Protein AF-0000000076089117 (afdb_homodimer)

Organism: Mytilus edulis (NCBI:txid6550)

Solvent-accessible surface area (backbone atoms only — not comparable to full-atom values): 15941 Å² total; per-residue (Å²): 127,84,55,46,30,36,35,32,33,40,38,79,42,44,76,47,63,70,52,42,52,36,44,55,64,55,51,74,74,37,45,30,37,37,32,26,31,33,14,35,32,74,86,46,47,64,60,51,33,63,72,62,63,30,51,62,46,75,9,29,27,37,75,84,39,39,4,20,32,42,34,34,39,62,88,57,67,67,46,77,77,44,78,47,65,49,79,61,2,34,26,39,36,36,34,29,34,45,87,88,38,66,37,31,44,34,25,36,30,38,50,64,50,79,36,75,65,49,64,51,45,53,54,50,58,68,64,51,81,61,44,26,35,44,35,39,39,40,39,58,29,45,61,21,58,62,65,53,62,73,69,63,68,77,77,77,126,127,84,56,45,30,36,36,32,34,40,39,78,42,44,74,48,64,68,53,42,52,36,45,54,62,56,51,72,74,35,45,29,37,38,32,25,32,32,13,35,33,75,86,45,48,64,58,53,32,64,74,62,63,31,49,64,44,75,9,29,27,37,76,83,40,38,4,19,33,42,35,35,39,64,90,57,65,67,45,79,76,43,79,48,64,51,78,60,2,33,27,38,37,37,34,29,34,45,87,88,38,66,38,30,43,34,25,35,30,36,48,65,49,80,35,74,63,48,64,49,46,52,54,50,57,69,63,50,81,62,43,28,35,43,34,40,38,38,38,59,29,45,62,20,58,61,66,51,63,72,70,60,66,77,76,78,124

Sequence (314 aa):
MTSLKIGSLNCRGLSEEVKRRDFSRYRKRYDIIILTDTHCTKEKEKQWAHEWGYKAFFSSGSSRSRGVAILIKNSFTFTIHQEKKDQEGNFIILDMTIQDYRLSLVAIYGPNGDSPAFENIKGLVSGIKNSSIIMAGDWNVVQDFDKDTSHYSAKTIMTSLKIGSLNCRGLSEEVKRRDFSRYRKRYDIIILTDTHCTKEKEKQWAHEWGYKAFFSSGSSRSRGVAILIKNSFTFTIHQEKKDQEGNFIILDMTIQDYRLSLVAIYGPNGDSPAFENIKGLVSGIKNSSIIMAGDWNVVQDFDKDTSHYSAKTI

Nearest PDB structures (foldseek):
  2v0r-assembly2_B  TM=8.260E-01  e=4.957E-12  Homo sapiens
  7n8k-assembly2_B  TM=7.986E-01  e=2.493E-12  Homo sapiens
  7n94-assembly2_B  TM=8.239E-01  e=8.699E-12  Homo sapiens
  2v0s-assembly1_A  TM=8.233E-01  e=1.347E-11  Homo sapiens
  8uw3-assembly1_A  TM=8.212E-01  e=9.953E-11  Homo sapiens

Secondary structure (DSSP, 8-state):
---EEEEEEE-S---SHHHHHHHHHHHTT-SEEEEE-----GGGHHHHHHHHTEEEEEE--BTTB--EEEEEETTS-EEEEEEEE-SSSSEEEEEEEETTEEEEEEEE----TT-HHHHHHHHHHHT---SEEEEEEEHHHHHHHHHTTTT------/---EEEEEEE-S---SHHHHHHHHHHHTT-SEEEEE-----GGGHHHHHHHHTEEEEEE--BTTB--EEEEEETTS-EEEEEEEE-SSSSEEEEEEEETTEEEEEEEE----TT-HHHHHHHHHHHT---SEEEEEEEHHHHHHHHHHHHH------

Structure (mmCIF, N/CA/C/O backbone):
data_AF-0000000076089117-model_v1
#
loop_
_entity.id
_entity.type
_entity.pdbx_description
1 polymer 'exodeoxyribonuclease III'
#
loop_
_atom_site.group_PDB
_atom_site.id
_atom_site.type_symbol
_atom_site.label_atom_id
_atom_site.label_alt_id
_atom_site.label_comp_id
_atom_site.label_asym_id
_atom_site.label_entity_id
_atom_site.label_seq_id
_atom_site.pdbx_PDB_ins_code
_atom_site.Cartn_x
_atom_site.Cartn_y
_atom_site.Cartn_z
_atom_site.occupancy
_atom_site.B_iso_or_equiv
_atom_site.auth_seq_id
_atom_site.auth_comp_id
_atom_site.auth_asym_id
_atom_site.auth_atom_id
_atom_site.pdbx_PDB_model_num
ATOM 1 N N . MET A 1 1 ? -23.906 0.475 -3.746 1 42.06 1 MET A N 1
ATOM 2 C CA . MET A 1 1 ? -22.766 0.719 -2.879 1 42.06 1 MET A CA 1
ATOM 3 C C . MET A 1 1 ? -21.656 1.461 -3.629 1 42.06 1 MET A C 1
ATOM 5 O O . MET A 1 1 ? -21.375 1.146 -4.785 1 42.06 1 MET A O 1
ATOM 9 N N . THR A 1 2 ? -21.484 2.654 -3.373 1 53.06 2 THR A N 1
ATOM 10 C CA . THR A 1 2 ? -20.609 3.533 -4.141 1 53.06 2 THR A CA 1
ATOM 11 C C . THR A 1 2 ? -19.203 2.949 -4.238 1 53.06 2 THR A C 1
ATOM 13 O O . THR A 1 2 ? -18.781 2.197 -3.359 1 53.06 2 THR A O 1
ATOM 16 N N . SER A 1 3 ? -18.703 2.756 -5.383 1 67.75 3 SER A N 1
ATOM 17 C CA . SER A 1 3 ? -17.406 2.227 -5.789 1 67.75 3 SER A CA 1
ATOM 18 C C . SER A 1 3 ? -16.25 2.982 -5.117 1 67.75 3 SER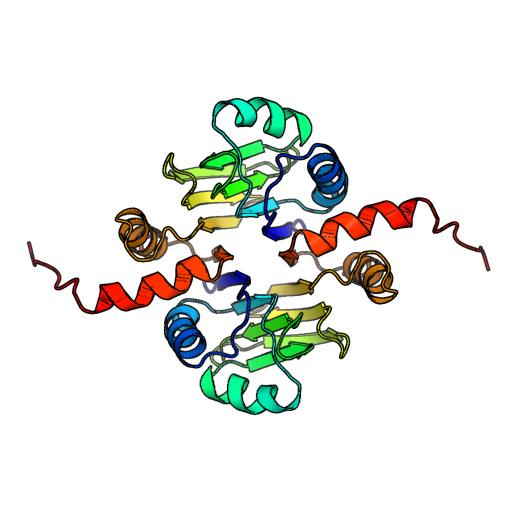 A C 1
ATOM 20 O O . SER A 1 3 ? -16.266 4.215 -5.055 1 67.75 3 SER A O 1
ATOM 22 N N . LEU A 1 4 ? -15.492 2.32 -4.188 1 80.75 4 LEU A N 1
ATOM 23 C CA . LEU A 1 4 ? -14.367 2.982 -3.533 1 80.75 4 LEU A CA 1
ATOM 24 C C . LEU A 1 4 ? -13.047 2.564 -4.172 1 80.75 4 LEU A C 1
ATOM 26 O O . LEU A 1 4 ? -12.781 1.372 -4.352 1 80.75 4 LEU A O 1
ATOM 30 N N . LYS A 1 5 ? -12.383 3.557 -4.625 1 86.56 5 LYS A N 1
ATOM 31 C CA . LYS A 1 5 ? -11.047 3.328 -5.168 1 86.56 5 LYS A CA 1
ATOM 32 C C . LYS A 1 5 ? -9.977 3.799 -4.191 1 86.56 5 LYS A C 1
ATOM 34 O O . LYS A 1 5 ? -9.859 4.996 -3.918 1 86.56 5 LYS A O 1
ATOM 39 N N . ILE A 1 6 ? -9.203 2.807 -3.709 1 89.94 6 ILE A N 1
ATOM 40 C CA . ILE A 1 6 ? -8.156 3.107 -2.732 1 89.94 6 ILE A CA 1
ATOM 41 C C . ILE A 1 6 ? -6.789 2.805 -3.334 1 89.94 6 ILE A C 1
ATOM 43 O O . ILE A 1 6 ? -6.582 1.739 -3.92 1 89.94 6 ILE A O 1
ATOM 47 N N . GLY A 1 7 ? -5.945 3.766 -3.195 1 89.5 7 GLY A N 1
ATOM 48 C CA . GLY A 1 7 ? -4.578 3.592 -3.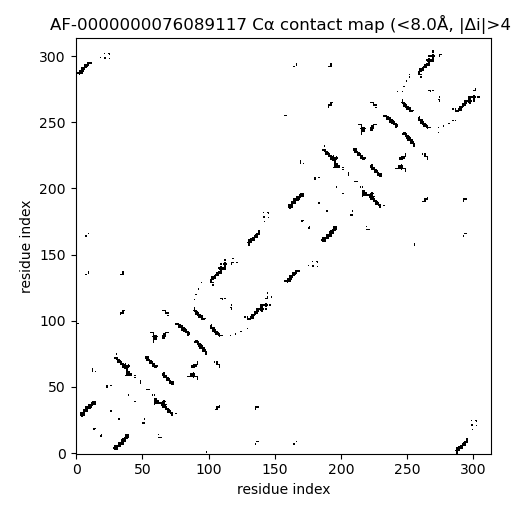666 1 89.5 7 GLY A CA 1
ATOM 49 C C . GLY A 1 7 ? -3.545 3.768 -2.57 1 89.5 7 GLY A C 1
ATOM 50 O O . GLY A 1 7 ? -3.768 4.504 -1.609 1 89.5 7 GLY A O 1
ATOM 51 N N . SER A 1 8 ? -2.438 3.033 -2.641 1 91.56 8 SER A N 1
ATOM 52 C CA . SER A 1 8 ? -1.278 3.25 -1.782 1 91.56 8 SER A CA 1
ATOM 53 C C . SER A 1 8 ? -0.013 3.467 -2.605 1 91.56 8 SER A C 1
ATOM 55 O O . SER A 1 8 ? 0.168 2.84 -3.652 1 91.56 8 SER A O 1
ATOM 57 N N . LEU A 1 9 ? 0.833 4.344 -2.113 1 89.38 9 LEU A N 1
ATOM 58 C CA . LEU A 1 9 ? 2.021 4.707 -2.877 1 89.38 9 LEU A CA 1
ATOM 59 C C . LEU A 1 9 ? 3.191 5.008 -1.947 1 89.38 9 LEU A C 1
ATOM 61 O O . LEU A 1 9 ? 3.062 5.809 -1.019 1 89.38 9 LEU A O 1
ATOM 65 N N . ASN A 1 10 ? 4.266 4.34 -2.201 1 88.25 10 ASN A N 1
ATOM 66 C CA . ASN A 1 10 ? 5.527 4.809 -1.641 1 88.25 10 ASN A CA 1
ATOM 67 C C . ASN A 1 10 ? 6.137 5.922 -2.488 1 88.25 10 ASN A C 1
ATOM 69 O O . ASN A 1 10 ? 6.555 5.688 -3.623 1 88.25 10 ASN A O 1
ATOM 73 N N . CYS A 1 11 ? 6.188 7.039 -1.92 1 88.94 11 CYS A N 1
ATOM 74 C CA . CYS A 1 11 ? 6.492 8.234 -2.691 1 88.94 11 CYS A CA 1
ATOM 75 C C . CYS A 1 11 ? 7.992 8.383 -2.904 1 88.94 11 CYS A C 1
ATOM 77 O O . CYS A 1 11 ? 8.43 9.031 -3.859 1 88.94 11 CYS A O 1
ATOM 79 N N . ARG A 1 12 ? 8.734 7.855 -2.043 1 84.88 12 ARG A N 1
ATOM 80 C CA . ARG A 1 12 ? 10.18 8.062 -2.062 1 84.88 12 ARG A CA 1
ATOM 81 C C . ARG A 1 12 ? 10.516 9.547 -2.08 1 84.88 12 ARG A C 1
ATOM 83 O O . ARG A 1 12 ? 11.352 9.992 -2.879 1 84.88 12 ARG A O 1
ATOM 90 N N . GLY A 1 13 ? 9.789 10.266 -1.363 1 90.44 13 GLY A N 1
ATOM 91 C CA . GLY A 1 13 ? 9.984 11.703 -1.303 1 90.44 13 GLY A CA 1
ATOM 92 C C . GLY A 1 13 ? 9.094 12.469 -2.264 1 90.44 13 GLY A C 1
ATOM 93 O O . GLY A 1 13 ? 9 12.125 -3.443 1 90.44 13 GLY A O 1
ATOM 94 N N . LEU A 1 14 ? 8.484 13.578 -1.824 1 90.56 14 LEU A N 1
ATOM 95 C CA . LEU A 1 14 ? 7.625 14.406 -2.656 1 90.56 14 LEU A CA 1
ATOM 96 C C . LEU A 1 14 ? 8.078 15.859 -2.621 1 90.56 14 LEU A C 1
ATOM 98 O O . LEU A 1 14 ? 7.297 16.766 -2.936 1 90.56 14 LEU A O 1
ATOM 102 N N . SER A 1 15 ? 9.234 16.047 -2.207 1 86.31 15 SER A N 1
ATOM 103 C CA . SER A 1 15 ? 9.727 17.406 -2.049 1 86.31 15 SER A CA 1
ATOM 104 C C . SER A 1 15 ? 9.883 18.109 -3.398 1 86.31 15 SER A C 1
ATOM 106 O O . SER A 1 15 ? 9.742 19.328 -3.494 1 86.31 15 SER A O 1
ATOM 108 N N . GLU A 1 16 ? 10.148 17.328 -4.355 1 84.94 16 GLU A N 1
ATOM 109 C CA . GLU A 1 16 ? 10.305 17.906 -5.684 1 84.94 16 GLU A CA 1
ATOM 110 C C . GLU A 1 16 ? 8.953 18.281 -6.289 1 84.94 16 GLU A C 1
ATOM 112 O O . GLU A 1 16 ? 8.031 17.469 -6.305 1 84.94 16 GLU A O 1
ATOM 117 N N . GLU A 1 17 ? 8.922 19.453 -6.82 1 81.94 17 GLU A N 1
ATOM 118 C CA . GLU A 1 17 ? 7.676 19.969 -7.379 1 81.94 17 GLU A CA 1
ATOM 119 C C . GLU A 1 17 ? 7.172 19.094 -8.516 1 81.94 17 GLU A C 1
ATOM 121 O O . GLU A 1 17 ? 5.965 18.875 -8.656 1 81.94 17 GLU A O 1
ATOM 126 N N . VAL A 1 18 ? 8.086 18.688 -9.312 1 82 18 VAL A N 1
ATOM 127 C CA . VAL A 1 18 ? 7.715 17.859 -10.453 1 82 18 VAL A CA 1
ATOM 128 C C . VAL A 1 18 ? 7.016 16.594 -9.961 1 82 18 VAL A C 1
ATOM 130 O O . VAL A 1 18 ? 6.012 16.172 -10.539 1 82 18 VAL A O 1
ATOM 133 N N . LYS A 1 19 ? 7.484 16.031 -8.914 1 83.12 19 LYS A N 1
ATOM 134 C CA . LYS A 1 19 ? 6.883 14.828 -8.352 1 83.12 19 LYS A CA 1
ATOM 135 C C . LYS A 1 19 ? 5.492 15.125 -7.789 1 83.12 19 LYS A C 1
ATOM 137 O O . LYS A 1 19 ? 4.562 14.336 -7.973 1 83.12 19 LYS A O 1
ATOM 142 N N . ARG A 1 20 ? 5.355 16.203 -7.242 1 84.62 20 ARG A N 1
ATOM 143 C CA . ARG A 1 20 ? 4.062 16.562 -6.672 1 84.62 20 ARG A CA 1
ATOM 144 C C . ARG A 1 20 ? 3.035 16.828 -7.77 1 84.62 20 ARG A C 1
ATOM 146 O O . ARG A 1 20 ? 1.861 16.484 -7.621 1 84.62 20 ARG A O 1
ATOM 153 N N . ARG A 1 21 ? 3.516 17.438 -8.758 1 80 21 ARG A N 1
ATOM 154 C CA . ARG A 1 21 ? 2.637 17.641 -9.906 1 80 21 ARG A CA 1
ATOM 155 C C . ARG A 1 21 ? 2.182 16.312 -10.492 1 80 21 ARG A C 1
ATOM 157 O O . ARG A 1 21 ? 1.002 16.141 -10.805 1 80 21 ARG A O 1
ATOM 164 N N . ASP A 1 22 ? 3.131 15.508 -10.633 1 80.31 22 ASP A N 1
ATOM 165 C CA . ASP A 1 22 ? 2.807 14.18 -11.141 1 80.31 22 ASP A CA 1
ATOM 166 C C . ASP A 1 22 ? 1.797 13.477 -10.234 1 80.31 22 ASP A C 1
ATOM 168 O O . ASP A 1 22 ? 0.85 12.852 -10.719 1 80.31 22 ASP A O 1
ATOM 172 N N . PHE A 1 23 ? 2.006 13.594 -9.023 1 83.31 23 PHE A N 1
ATOM 173 C CA . PHE A 1 23 ? 1.089 13.016 -8.047 1 83.31 23 PHE A CA 1
ATOM 174 C C . PHE A 1 23 ? -0.306 13.609 -8.195 1 83.31 23 PHE A C 1
ATOM 176 O O . PHE A 1 23 ? -1.306 12.898 -8.07 1 83.31 23 PHE A O 1
ATOM 183 N N . SER A 1 24 ? -0.384 14.852 -8.477 1 80.69 24 SER A N 1
ATOM 184 C CA . SER A 1 24 ? -1.665 15.531 -8.625 1 80.69 24 SER A CA 1
ATOM 185 C C . SER A 1 24 ? -2.484 14.922 -9.758 1 80.69 24 SER A C 1
ATOM 187 O O . SER A 1 24 ? -3.713 14.852 -9.68 1 80.69 24 SER A O 1
ATOM 189 N N . ARG A 1 25 ? -1.799 14.531 -10.664 1 75.25 25 ARG A N 1
ATOM 190 C CA . ARG A 1 25 ? -2.471 13.891 -11.789 1 75.25 25 ARG A CA 1
ATOM 191 C C . ARG A 1 25 ? -2.932 12.484 -11.422 1 75.25 25 ARG A C 1
ATOM 193 O O . ARG A 1 25 ? -4.023 12.062 -11.805 1 75.25 25 ARG A O 1
ATOM 200 N N . TYR A 1 26 ? -2.141 11.859 -10.695 1 74.94 26 TYR A N 1
ATOM 201 C CA . TYR A 1 26 ? -2.387 10.484 -10.289 1 74.94 26 TYR A CA 1
ATOM 202 C C . TYR A 1 26 ? -3.521 10.406 -9.273 1 74.94 26 TYR A C 1
ATOM 204 O O . TYR A 1 26 ? -4.391 9.531 -9.367 1 74.94 26 TYR A O 1
ATOM 212 N N . ARG A 1 27 ? -3.525 11.289 -8.414 1 81.44 27 ARG A N 1
ATOM 213 C CA . ARG A 1 27 ? -4.414 11.219 -7.254 1 81.44 27 ARG A CA 1
ATOM 214 C C . ARG A 1 27 ? -5.875 11.312 -7.68 1 81.44 27 ARG A C 1
ATOM 216 O O . ARG A 1 27 ? -6.766 10.828 -6.977 1 81.44 27 ARG A O 1
ATOM 223 N N . LYS A 1 28 ? -6.219 11.82 -8.828 1 77.88 28 LYS A N 1
ATOM 224 C CA . LYS A 1 28 ? -7.582 12.078 -9.289 1 77.88 28 LYS A CA 1
ATOM 225 C C . LYS A 1 28 ? -8.336 10.773 -9.523 1 77.88 28 LYS A C 1
ATOM 227 O O . LYS A 1 28 ? -9.562 10.758 -9.578 1 77.88 28 LYS A O 1
ATOM 232 N N . ARG A 1 29 ? -7.637 9.789 -9.57 1 76.31 29 ARG A N 1
ATOM 233 C CA . ARG A 1 29 ? -8.242 8.508 -9.922 1 76.31 29 ARG A CA 1
ATOM 234 C C . ARG A 1 29 ? -8.648 7.734 -8.664 1 76.31 29 ARG A C 1
ATOM 236 O O . ARG A 1 29 ? -9.273 6.676 -8.758 1 76.31 29 ARG A O 1
ATOM 243 N N . TYR A 1 30 ? -8.359 8.281 -7.527 1 86.62 30 TYR A N 1
ATOM 244 C CA . TYR A 1 30 ? -8.586 7.531 -6.297 1 86.62 30 TYR A CA 1
ATOM 245 C C . TYR A 1 30 ? -9.445 8.328 -5.324 1 86.62 30 TYR A C 1
ATOM 247 O O . TYR A 1 30 ? -9.43 9.562 -5.336 1 86.62 30 TYR A O 1
ATOM 255 N N . ASP A 1 31 ? -10.227 7.594 -4.586 1 89.44 31 ASP A N 1
ATOM 256 C CA . ASP A 1 31 ? -11.055 8.195 -3.545 1 89.44 31 ASP A CA 1
ATOM 257 C C . ASP A 1 31 ? -10.266 8.367 -2.244 1 89.44 31 ASP A C 1
ATOM 259 O O . ASP A 1 31 ? -10.453 9.344 -1.52 1 89.44 31 ASP A O 1
ATOM 263 N N . ILE A 1 32 ? -9.43 7.457 -1.994 1 92.75 32 ILE A N 1
ATOM 264 C CA . ILE A 1 32 ? -8.547 7.449 -0.833 1 92.75 32 ILE A CA 1
ATOM 265 C C . ILE A 1 32 ? -7.133 7.078 -1.265 1 92.75 32 ILE A C 1
ATOM 267 O O . ILE A 1 32 ? -6.941 6.176 -2.078 1 92.75 32 ILE A O 1
ATOM 271 N N . ILE A 1 33 ? -6.152 7.77 -0.684 1 93.56 33 ILE A N 1
ATOM 272 C CA . ILE A 1 33 ? -4.762 7.453 -0.994 1 93.56 33 ILE A CA 1
ATOM 273 C C . ILE A 1 33 ? -3.951 7.379 0.297 1 93.56 33 ILE A C 1
ATOM 275 O O . ILE A 1 33 ? -4.051 8.258 1.152 1 93.56 33 ILE A O 1
ATOM 279 N N . ILE A 1 34 ? -3.242 6.34 0.45 1 95 34 ILE A N 1
ATOM 280 C CA . ILE A 1 34 ? -2.309 6.191 1.56 1 95 34 ILE A CA 1
ATOM 281 C C . ILE A 1 34 ? -0.877 6.363 1.057 1 95 34 ILE A C 1
ATOM 283 O O . ILE A 1 34 ? -0.429 5.625 0.175 1 95 34 ILE A O 1
ATOM 287 N N . LEU A 1 35 ? -0.169 7.301 1.619 1 94.06 35 LEU A N 1
ATOM 288 C CA . LEU A 1 35 ? 1.184 7.633 1.184 1 94.06 35 LEU A CA 1
ATOM 289 C C . LEU A 1 35 ? 2.203 7.281 2.262 1 94.06 35 LEU A C 1
ATOM 291 O O . LEU A 1 35 ? 1.96 7.512 3.449 1 94.06 35 LEU A O 1
ATOM 295 N N . THR A 1 36 ? 3.285 6.715 1.844 1 91.5 36 THR A N 1
ATOM 296 C CA . THR A 1 36 ? 4.422 6.496 2.729 1 91.5 36 THR A CA 1
ATOM 297 C C . THR A 1 36 ? 5.688 7.129 2.154 1 91.5 36 THR A C 1
ATOM 299 O O . THR A 1 36 ? 5.758 7.402 0.955 1 91.5 36 THR A O 1
ATOM 302 N N . ASP A 1 37 ? 6.605 7.523 3.014 1 91 37 ASP A N 1
ATOM 303 C CA . ASP A 1 37 ? 7.871 8.156 2.662 1 91 37 ASP A CA 1
ATOM 304 C C . ASP A 1 37 ? 7.641 9.461 1.902 1 91 37 ASP A C 1
ATOM 306 O O . ASP A 1 37 ? 8.219 9.672 0.833 1 91 37 ASP A O 1
ATOM 310 N N . THR A 1 38 ? 6.84 10.258 2.375 1 93.38 38 THR A N 1
ATOM 311 C CA . THR A 1 38 ? 6.488 11.508 1.723 1 93.38 38 THR A CA 1
ATOM 312 C C . THR A 1 38 ? 7.629 12.523 1.838 1 93.38 38 THR A C 1
ATOM 314 O O . THR A 1 38 ? 7.766 13.406 0.992 1 93.38 38 THR A O 1
ATOM 317 N N . HIS A 1 39 ? 8.352 12.445 2.881 1 94.12 39 HIS A N 1
ATOM 318 C CA . HIS A 1 39 ? 9.391 13.414 3.221 1 94.12 39 HIS A CA 1
ATOM 319 C C . HIS A 1 39 ? 8.789 14.805 3.441 1 94.12 39 HIS A C 1
ATOM 321 O O . HIS A 1 39 ? 9.391 15.805 3.062 1 94.12 39 HIS A O 1
ATOM 327 N N . CYS A 1 40 ? 7.652 14.758 3.922 1 94.56 40 CYS A N 1
ATOM 328 C CA . CYS A 1 40 ? 6.965 16.016 4.234 1 94.56 40 CYS A CA 1
ATOM 329 C C . CYS A 1 40 ? 7.375 16.531 5.605 1 94.56 40 CYS A C 1
ATOM 331 O O . CYS A 1 40 ? 7.543 15.75 6.547 1 94.56 40 CYS A O 1
ATOM 333 N N . THR A 1 41 ? 7.488 17.891 5.656 1 95.12 41 THR A N 1
ATOM 334 C CA . THR A 1 41 ? 7.688 18.547 6.941 1 95.12 41 THR A CA 1
ATOM 335 C C . THR A 1 41 ? 6.398 19.219 7.406 1 95.12 41 THR A C 1
ATOM 337 O O . THR A 1 41 ? 5.477 19.422 6.617 1 95.12 41 THR A O 1
ATOM 340 N N . LYS A 1 42 ? 6.395 19.516 8.695 1 94.44 42 LYS A N 1
ATOM 341 C CA . LYS A 1 42 ? 5.199 20.125 9.266 1 94.44 42 LYS A CA 1
ATOM 342 C C . LYS A 1 42 ? 4.828 21.406 8.539 1 94.44 42 LYS A C 1
ATOM 344 O O . LYS A 1 42 ? 3.648 21.672 8.297 1 94.44 42 LYS A O 1
ATOM 349 N N . GLU A 1 43 ? 5.812 22.109 8.156 1 94 43 GLU A N 1
ATOM 350 C CA . GLU A 1 43 ? 5.605 23.406 7.539 1 94 43 GLU A CA 1
ATOM 351 C C . GLU A 1 43 ? 4.98 23.266 6.156 1 94 43 GLU A C 1
ATOM 353 O O . GLU A 1 43 ? 4.352 24.203 5.656 1 94 43 GLU A O 1
ATOM 358 N N . LYS A 1 44 ? 5.086 22.156 5.574 1 93.81 44 LYS A N 1
ATOM 359 C CA . LYS A 1 44 ? 4.641 21.984 4.195 1 93.81 44 LYS A CA 1
ATOM 360 C C . LYS A 1 44 ? 3.256 21.344 4.137 1 93.81 44 LYS A C 1
ATOM 362 O O . LYS A 1 44 ? 2.641 21.281 3.07 1 93.81 44 LYS A O 1
ATOM 367 N N . GLU A 1 45 ? 2.738 20.875 5.215 1 94.06 45 GLU A N 1
ATOM 368 C CA . GLU A 1 45 ? 1.484 20.125 5.254 1 94.06 45 GLU A CA 1
ATOM 369 C C . GLU A 1 45 ? 0.343 20.922 4.641 1 94.06 45 GLU A C 1
ATOM 371 O O . GLU A 1 45 ? -0.388 20.422 3.785 1 94.06 45 GLU A O 1
ATOM 376 N N . LYS A 1 46 ? 0.234 22.156 5.105 1 92.44 46 LYS A N 1
ATOM 377 C CA . LYS A 1 46 ? -0.863 23 4.637 1 92.44 46 LYS A CA 1
ATOM 378 C C . LYS A 1 46 ? -0.762 23.25 3.135 1 92.44 46 LYS A C 1
ATOM 380 O O . LYS A 1 46 ? -1.761 23.156 2.418 1 92.44 46 LYS A O 1
ATOM 385 N N . GLN A 1 47 ? 0.431 23.547 2.73 1 91.12 47 GLN A N 1
ATOM 386 C CA . GLN A 1 47 ? 0.656 23.797 1.309 1 91.12 47 GLN A CA 1
ATOM 387 C C . GLN A 1 47 ? 0.305 22.562 0.477 1 91.12 47 GLN A C 1
ATOM 389 O O . GLN A 1 47 ? -0.38 22.672 -0.542 1 91.12 47 GLN A O 1
ATOM 394 N N . TRP A 1 48 ? 0.734 21.406 0.889 1 90.19 48 TRP A N 1
ATOM 395 C CA . TRP A 1 48 ? 0.494 20.172 0.155 1 90.19 48 TRP A CA 1
ATOM 396 C C . TRP A 1 48 ? -0.992 19.828 0.134 1 90.19 48 TRP A C 1
ATOM 398 O O . TRP A 1 48 ? -1.535 19.453 -0.908 1 90.19 48 TRP A O 1
ATOM 408 N N . ALA A 1 49 ? -1.644 19.984 1.256 1 88.56 49 ALA A N 1
ATOM 409 C CA . ALA A 1 49 ? -3.076 19.703 1.341 1 88.56 49 ALA A CA 1
ATOM 410 C C . ALA A 1 49 ? -3.863 20.594 0.377 1 88.56 49 ALA A C 1
ATOM 412 O O . ALA A 1 49 ? -4.781 20.125 -0.296 1 88.56 49 ALA A O 1
ATOM 413 N N . HIS A 1 50 ? -3.506 21.812 0.325 1 87.12 50 HIS A N 1
ATOM 414 C CA . HIS A 1 50 ? -4.172 22.75 -0.569 1 87.12 50 HIS A CA 1
ATOM 415 C C . HIS A 1 50 ? -3.939 22.375 -2.029 1 87.12 50 HIS A C 1
ATOM 417 O O . HIS A 1 50 ? -4.863 22.438 -2.846 1 87.12 50 HIS A O 1
ATOM 423 N N . GLU A 1 51 ? -2.764 21.984 -2.303 1 87.19 51 GLU A N 1
ATOM 424 C CA . GLU A 1 51 ? -2.396 21.609 -3.666 1 87.19 51 GLU A CA 1
ATOM 425 C C . GLU A 1 51 ? -3.18 20.391 -4.133 1 87.19 51 GLU A C 1
ATOM 427 O O . GLU A 1 51 ? -3.539 20.297 -5.309 1 87.19 51 GLU A O 1
ATOM 432 N N . TRP A 1 52 ? -3.525 19.484 -3.281 1 84.38 52 TRP A N 1
ATOM 433 C CA . TRP A 1 52 ? -4.078 18.188 -3.662 1 84.38 52 TRP A CA 1
ATOM 434 C C . TRP A 1 52 ? -5.602 18.234 -3.713 1 84.38 52 TRP A C 1
ATOM 436 O O . TRP A 1 52 ? -6.23 17.484 -4.465 1 84.38 52 TRP A O 1
ATOM 446 N N . GLY A 1 53 ? -6.27 19.094 -3.07 1 83.19 53 GLY A N 1
ATOM 447 C CA . GLY A 1 53 ? -7.723 19.141 -3.049 1 83.19 53 GLY A CA 1
ATOM 448 C C . GLY A 1 53 ? -8.336 17.953 -2.326 1 83.19 53 GLY A C 1
ATOM 449 O O . GLY A 1 53 ? -9.398 17.453 -2.725 1 83.19 53 GLY A O 1
ATOM 450 N N . TYR A 1 54 ? -7.691 17.328 -1.498 1 89.38 54 TYR A N 1
ATOM 451 C CA . TYR A 1 54 ? -8.102 16.25 -0.609 1 89.38 54 TYR A CA 1
ATOM 452 C C . TYR A 1 54 ? -8.062 16.688 0.848 1 89.38 54 TYR A C 1
ATOM 454 O O . TYR A 1 54 ? -7.316 17.609 1.2 1 89.38 54 TYR A O 1
ATOM 462 N N . LYS A 1 55 ? -8.969 16.125 1.604 1 93.06 55 LYS A N 1
ATOM 463 C CA . LYS A 1 55 ? -8.672 16.156 3.031 1 93.06 55 LYS A CA 1
ATOM 464 C C . LYS A 1 55 ? -7.457 15.281 3.35 1 93.06 55 LYS A C 1
ATOM 466 O O . LYS A 1 55 ? -7.414 14.109 2.986 1 93.06 55 LYS A O 1
ATOM 471 N N . ALA A 1 56 ? -6.48 15.922 3.943 1 95.31 56 ALA A N 1
ATOM 472 C CA . ALA A 1 56 ? -5.215 15.219 4.137 1 95.31 56 ALA A CA 1
ATOM 473 C C . ALA A 1 56 ? -4.879 15.102 5.621 1 95.31 56 ALA A C 1
ATOM 475 O O . ALA A 1 56 ? -5.035 16.062 6.379 1 95.31 56 ALA A O 1
ATOM 476 N N . PHE A 1 57 ? -4.488 13.977 6.035 1 96.88 57 PHE A N 1
ATOM 477 C CA . PHE A 1 57 ? -3.961 13.68 7.363 1 96.88 57 PHE A CA 1
ATOM 478 C C . PHE A 1 57 ? -2.479 13.336 7.289 1 96.88 57 PHE A C 1
ATOM 480 O O . PHE A 1 57 ? -2.084 12.422 6.566 1 96.88 57 PHE A O 1
ATOM 487 N N . PHE A 1 58 ? -1.711 14.062 8.125 1 96.69 58 PHE A N 1
ATOM 488 C CA . PHE A 1 58 ? -0.268 13.906 7.988 1 96.69 58 PHE A CA 1
ATOM 489 C C . PHE A 1 58 ? 0.355 13.453 9.305 1 96.69 58 PHE A C 1
ATOM 491 O O . PHE A 1 58 ? -0.103 13.836 10.375 1 96.69 58 PHE A O 1
ATOM 498 N N . SER A 1 59 ? 1.3 12.625 9.242 1 94.69 59 SER A N 1
ATOM 499 C CA . SER A 1 59 ? 2.422 12.523 10.164 1 94.69 59 SER A CA 1
ATOM 500 C C . SER A 1 59 ? 3.748 12.789 9.461 1 94.69 59 SER A C 1
ATOM 502 O O . SER A 1 59 ? 4.219 11.961 8.68 1 94.69 59 SER A O 1
ATOM 504 N N . SER A 1 60 ? 4.262 13.93 9.742 1 94.94 60 SER A N 1
ATOM 505 C CA . SER A 1 60 ? 5.402 14.406 8.961 1 94.94 60 SER A CA 1
ATOM 506 C C . SER A 1 60 ? 6.715 14.117 9.68 1 94.94 60 SER A C 1
ATOM 508 O O . SER A 1 60 ? 6.789 14.188 10.906 1 94.94 60 SER A O 1
ATOM 510 N N . GLY A 1 61 ? 7.645 13.812 8.852 1 91.12 61 GLY A N 1
ATOM 511 C CA . GLY A 1 61 ? 8.992 13.578 9.344 1 91.12 61 GLY A CA 1
ATOM 512 C C . GLY A 1 61 ? 9.969 14.664 8.945 1 91.12 61 GLY A C 1
ATOM 513 O O . GLY A 1 61 ? 9.766 15.836 9.258 1 91.12 61 GLY A O 1
ATOM 514 N N . SER A 1 62 ? 11.07 14.234 8.336 1 90.12 62 SER A N 1
ATOM 515 C CA . SER A 1 62 ? 12.047 15.195 7.828 1 90.12 62 SER A CA 1
ATOM 516 C C . SER A 1 62 ? 11.945 15.352 6.316 1 90.12 62 SER A C 1
ATOM 518 O O . SER A 1 62 ? 11.266 14.562 5.652 1 90.12 62 SER A O 1
ATOM 520 N N . SER A 1 63 ? 12.633 16.297 5.855 1 91.69 63 SER A N 1
ATOM 521 C CA . SER A 1 63 ? 12.617 16.531 4.418 1 91.69 63 SER A CA 1
ATOM 522 C C . SER A 1 63 ? 13.375 15.445 3.664 1 91.69 63 SER A C 1
ATOM 524 O O . SER A 1 63 ? 13.32 15.375 2.436 1 91.69 63 SER A O 1
ATOM 526 N N . ARG A 1 64 ? 13.914 14.547 4.371 1 90.5 64 ARG A N 1
ATOM 527 C CA . ARG A 1 64 ? 14.734 13.547 3.695 1 90.5 64 ARG A CA 1
ATOM 528 C C . ARG A 1 64 ? 14.367 12.141 4.152 1 90.5 64 ARG A C 1
ATOM 530 O O . ARG A 1 64 ? 14.953 11.164 3.695 1 90.5 64 ARG A O 1
ATOM 537 N N . SER A 1 65 ? 13.422 12.156 5.082 1 86.94 65 SER A N 1
ATOM 538 C CA . SER A 1 65 ? 13.117 10.82 5.594 1 86.94 65 SER A CA 1
ATOM 539 C C . SER A 1 65 ? 11.719 10.766 6.195 1 86.94 65 SER A C 1
ATOM 541 O O . SER A 1 65 ? 11.227 11.758 6.742 1 86.94 65 SER A O 1
ATOM 543 N N . ARG A 1 66 ? 11.102 9.68 6.062 1 88.75 66 ARG A N 1
ATOM 544 C CA . ARG A 1 66 ? 9.844 9.328 6.715 1 88.75 66 ARG A CA 1
ATOM 545 C C . ARG A 1 66 ? 8.703 10.219 6.223 1 88.75 66 ARG A C 1
ATOM 547 O O . ARG A 1 66 ? 8.766 10.75 5.113 1 88.75 66 ARG A O 1
ATOM 554 N N . GLY A 1 67 ? 7.605 10.109 6.918 1 92.81 67 GLY A N 1
ATOM 555 C CA . GLY A 1 67 ? 6.406 10.859 6.582 1 92.81 67 GLY A CA 1
ATOM 556 C C . GLY A 1 67 ? 5.328 10.008 5.945 1 92.81 67 GLY A C 1
ATOM 557 O O . GLY A 1 67 ? 5.574 9.312 4.957 1 92.81 67 GLY A O 1
ATOM 558 N N . VAL A 1 68 ? 4.211 10.062 6.543 1 94.06 68 VAL A N 1
ATOM 559 C CA . VAL A 1 68 ? 3.062 9.336 6.008 1 94.06 68 VAL A CA 1
ATOM 560 C C . VAL A 1 68 ? 1.856 10.273 5.922 1 94.06 68 VAL A C 1
ATOM 562 O O . VAL A 1 68 ? 1.797 11.281 6.625 1 94.06 68 VAL A O 1
ATOM 565 N N . ALA A 1 69 ? 0.982 9.93 5 1 96.19 69 ALA A N 1
ATOM 566 C CA . ALA A 1 69 ? -0.236 10.719 4.852 1 96.19 69 ALA A CA 1
ATOM 567 C C . ALA A 1 69 ? -1.393 9.859 4.348 1 96.19 69 ALA A C 1
ATOM 56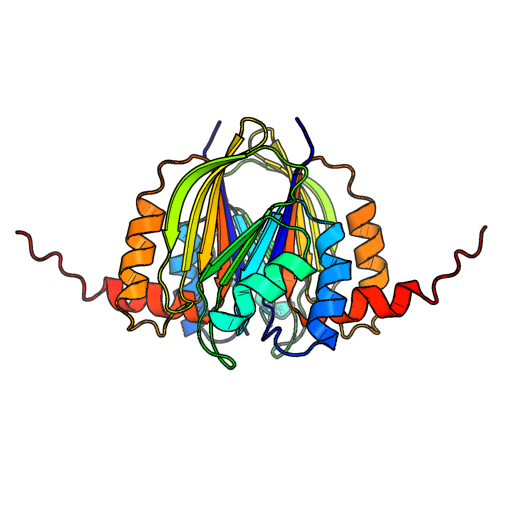9 O O . ALA A 1 69 ? -1.176 8.859 3.666 1 96.19 69 ALA A O 1
ATOM 570 N N . ILE A 1 70 ? -2.545 10.219 4.73 1 96.88 70 ILE A N 1
ATOM 571 C CA . ILE A 1 70 ? -3.777 9.648 4.199 1 96.88 70 ILE A CA 1
ATOM 572 C C . ILE A 1 70 ? -4.648 10.758 3.617 1 96.88 70 ILE A C 1
ATOM 574 O O . ILE A 1 70 ? -4.961 11.734 4.305 1 96.88 70 ILE A O 1
ATOM 578 N N . LEU A 1 71 ? -4.969 10.578 2.34 1 95.81 71 LEU A N 1
ATOM 579 C CA . LEU A 1 71 ? -5.785 11.555 1.623 1 95.81 71 LEU A CA 1
ATOM 580 C C . LEU A 1 71 ? -7.168 10.984 1.32 1 95.81 71 LEU A C 1
ATOM 582 O O . LEU A 1 71 ? -7.285 9.852 0.845 1 95.81 71 LEU A O 1
ATOM 586 N N . ILE A 1 72 ? -8.172 11.758 1.547 1 94.44 72 ILE A N 1
ATOM 587 C CA . ILE A 1 72 ? -9.547 11.391 1.234 1 94.44 72 ILE A CA 1
ATOM 588 C C . ILE A 1 72 ? -10.18 12.469 0.352 1 94.44 72 ILE A C 1
ATOM 590 O O . ILE A 1 72 ? -10.109 13.656 0.671 1 94.44 72 ILE A O 1
ATOM 594 N N . LYS A 1 73 ? -10.719 11.992 -0.69 1 91.12 73 LYS A N 1
ATOM 595 C CA . LYS A 1 73 ? -11.336 12.938 -1.623 1 91.12 73 LYS A CA 1
ATOM 596 C C . LYS A 1 73 ? -12.375 13.805 -0.924 1 91.12 73 LYS A C 1
ATOM 598 O O . LYS A 1 73 ? -13.18 13.297 -0.132 1 91.12 73 LYS A O 1
ATOM 603 N N . ASN A 1 74 ? -12.484 15.062 -1.247 1 88.62 74 ASN A N 1
ATOM 604 C CA . ASN A 1 74 ? -13.375 16.016 -0.597 1 88.62 74 ASN A CA 1
ATOM 605 C C . ASN A 1 74 ? -14.836 15.719 -0.894 1 88.62 74 ASN A C 1
ATOM 607 O O . ASN A 1 74 ? -15.719 16.094 -0.117 1 88.62 74 ASN A O 1
ATOM 611 N N . SER A 1 75 ? -15.078 15.117 -1.955 1 85.88 75 SER A N 1
ATOM 612 C CA . SER A 1 75 ? -16.453 14.867 -2.381 1 85.88 75 SER A CA 1
ATOM 613 C C . SER A 1 75 ? -17.109 13.781 -1.53 1 85.88 75 SER A C 1
ATOM 615 O O . SER A 1 75 ? -18.312 13.594 -1.581 1 85.88 75 SER A O 1
ATOM 617 N N . PHE A 1 76 ? -16.312 13.109 -0.731 1 86.06 76 PHE A N 1
ATOM 618 C CA . PHE A 1 76 ? -16.859 12.031 0.086 1 86.06 76 PHE A CA 1
ATOM 619 C C . PHE A 1 76 ? -17.266 12.547 1.464 1 86.06 76 PHE A C 1
ATOM 621 O O . PHE A 1 76 ? -16.562 13.383 2.043 1 86.06 76 PHE A O 1
ATOM 628 N N . THR A 1 77 ? -18.391 12.062 1.86 1 88.12 77 THR A N 1
ATOM 629 C CA . THR A 1 77 ? -18.766 12.281 3.254 1 88.12 77 THR A CA 1
ATOM 630 C C . THR A 1 77 ? -18.203 11.172 4.141 1 88.12 77 THR A C 1
ATOM 632 O O . THR A 1 77 ? -18.375 9.984 3.836 1 88.12 77 THR A O 1
ATOM 635 N N . PHE A 1 78 ? -17.5 11.602 5.102 1 91.75 78 PHE A N 1
ATOM 636 C CA . PHE A 1 78 ? -16.938 10.617 6.02 1 91.75 78 PHE A CA 1
ATOM 637 C C . PHE A 1 78 ? -16.922 11.156 7.445 1 91.75 78 PHE A C 1
ATOM 639 O O . PHE A 1 78 ? -17.047 12.367 7.66 1 91.75 78 PHE A O 1
ATOM 646 N N . THR A 1 79 ? -16.906 10.25 8.414 1 93.38 79 THR A N 1
ATOM 647 C CA . THR A 1 79 ? -16.781 10.555 9.836 1 93.38 79 THR A CA 1
ATOM 648 C C . THR A 1 79 ? -15.562 9.875 10.438 1 93.38 79 THR A C 1
ATOM 650 O O . THR A 1 79 ? -15.367 8.672 10.25 1 93.38 79 THR A O 1
ATOM 653 N N . ILE A 1 80 ? -14.727 10.672 11.062 1 92.94 80 ILE A N 1
ATOM 654 C CA . ILE A 1 80 ? -13.586 10.109 11.773 1 92.94 80 ILE A CA 1
ATOM 655 C C . ILE A 1 80 ? -13.984 9.758 13.203 1 92.94 80 ILE A C 1
ATOM 657 O O . ILE A 1 80 ? -14.438 10.617 13.953 1 92.94 80 ILE A O 1
ATOM 661 N N . HIS A 1 81 ? -13.828 8.586 13.523 1 90.69 81 HIS A N 1
ATOM 662 C CA . HIS A 1 81 ? -14.141 8.148 14.875 1 90.69 81 HIS A CA 1
ATOM 663 C C . HIS A 1 81 ? -12.922 8.258 15.789 1 90.69 81 HIS A C 1
ATOM 665 O O . HIS A 1 81 ? -13.055 8.578 16.969 1 90.69 81 HIS A O 1
ATOM 671 N N . GLN A 1 82 ? -11.781 7.941 15.219 1 88.69 82 GLN A N 1
ATOM 672 C CA . GLN A 1 82 ? -10.523 8 15.961 1 88.69 82 GLN A CA 1
ATOM 673 C C . GLN A 1 82 ? -9.352 8.289 15.031 1 88.69 82 GLN A C 1
ATOM 675 O O . GLN A 1 82 ? -9.281 7.746 13.922 1 88.69 82 GLN A O 1
ATOM 680 N N . GLU A 1 83 ? -8.523 9.125 15.453 1 91.94 83 GLU A N 1
ATOM 681 C CA . GLU A 1 83 ? -7.25 9.406 14.789 1 91.94 83 GLU A CA 1
ATOM 682 C C . GLU A 1 83 ? -6.078 9.227 15.75 1 91.94 83 GLU A C 1
ATOM 684 O O . GLU A 1 83 ? -6.039 9.844 16.812 1 91.94 83 GLU A O 1
ATOM 689 N N . LYS A 1 84 ? -5.273 8.336 15.398 1 88.44 84 LYS A N 1
ATOM 690 C CA . LYS A 1 84 ? -4.02 8.156 16.125 1 88.44 84 LYS A CA 1
ATOM 691 C C . LYS A 1 84 ? -2.816 8.367 15.211 1 88.44 84 LYS A C 1
ATOM 693 O O . LYS A 1 84 ? -2.762 7.812 14.109 1 88.44 84 LYS A O 1
ATOM 698 N N . LYS A 1 85 ? -1.983 9.234 15.594 1 89.75 85 LYS A N 1
ATOM 699 C CA . LYS A 1 85 ? -0.768 9.461 14.812 1 89.75 85 LYS A CA 1
ATOM 700 C C . LYS A 1 85 ? 0.358 9.992 15.695 1 89.75 85 LYS A C 1
ATOM 702 O O . LYS A 1 85 ? 0.11 10.484 16.797 1 89.75 85 LYS A O 1
ATOM 707 N N . ASP A 1 86 ? 1.562 9.766 15.273 1 87.25 86 ASP A N 1
ATOM 708 C CA . ASP A 1 86 ? 2.67 10.469 15.914 1 87.25 86 ASP A CA 1
ATOM 709 C C . ASP A 1 86 ? 3.025 11.75 15.156 1 87.25 86 ASP A C 1
ATOM 711 O O . ASP A 1 86 ? 2.318 12.141 14.227 1 87.25 86 ASP A O 1
ATOM 715 N N . GLN A 1 87 ? 3.986 12.422 15.625 1 88.31 87 GLN A N 1
ATOM 716 C CA . GLN A 1 87 ? 4.414 13.664 14.984 1 8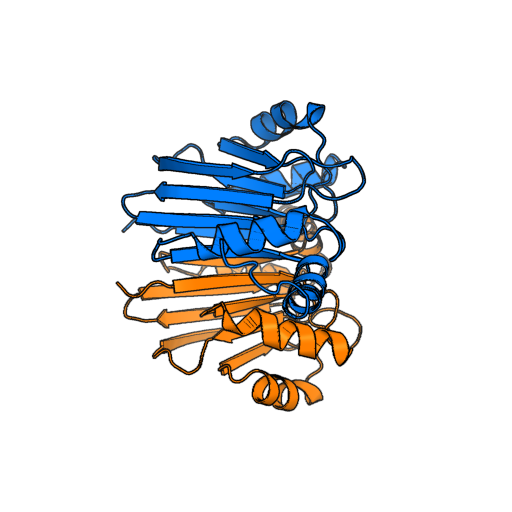8.31 87 GLN A CA 1
ATOM 717 C C . GLN A 1 87 ? 5.82 13.523 14.406 1 88.31 87 GLN A C 1
ATOM 719 O O . GLN A 1 87 ? 6.52 14.516 14.211 1 88.31 87 GLN A O 1
ATOM 724 N N . GLU A 1 88 ? 6.172 12.312 14.133 1 88.06 88 GLU A N 1
ATOM 725 C CA . GLU A 1 88 ? 7.547 12.062 13.703 1 88.06 88 GLU A CA 1
ATOM 726 C C . GLU A 1 88 ? 7.586 11.414 12.32 1 88.06 88 GLU A C 1
ATOM 728 O O . GLU A 1 88 ? 8.648 11.008 11.852 1 88.06 88 GLU A O 1
ATOM 733 N N . GLY A 1 89 ? 6.441 11.258 11.766 1 90.94 89 GLY A N 1
ATOM 734 C CA . GLY A 1 89 ? 6.402 10.742 10.406 1 90.94 89 GLY A CA 1
ATOM 735 C C . GLY A 1 89 ? 6.312 9.227 10.352 1 90.94 89 GLY A C 1
ATOM 736 O O . GLY A 1 89 ? 6.535 8.625 9.297 1 90.94 89 GLY A O 1
ATOM 737 N N . ASN A 1 90 ? 5.852 8.609 11.531 1 86.25 90 ASN A N 1
ATOM 738 C CA . ASN A 1 90 ? 5.965 7.16 11.586 1 86.25 90 ASN A CA 1
ATOM 739 C C . ASN A 1 90 ? 4.637 6.477 11.273 1 86.25 90 ASN A C 1
ATOM 741 O O . ASN A 1 90 ? 4.617 5.391 10.688 1 86.25 90 ASN A O 1
ATOM 745 N N . PHE A 1 91 ? 3.527 7.062 11.742 1 88.12 91 PHE A N 1
ATOM 746 C CA . PHE A 1 91 ? 2.295 6.336 11.461 1 88.12 91 PHE A CA 1
ATOM 747 C C . PHE A 1 91 ? 1.085 7.258 11.578 1 88.12 91 PHE A C 1
ATOM 749 O O . PHE A 1 91 ? 1.146 8.281 12.258 1 88.12 91 PHE A O 1
ATOM 756 N N . ILE A 1 92 ? 0.028 6.867 10.922 1 92.81 92 ILE A N 1
ATOM 757 C CA . ILE A 1 92 ? -1.325 7.395 11.055 1 92.81 92 ILE A CA 1
ATOM 758 C C . ILE A 1 92 ? -2.328 6.242 11.055 1 92.81 92 ILE A C 1
ATOM 760 O O . ILE A 1 92 ? -2.232 5.324 10.242 1 92.81 92 ILE A O 1
ATOM 764 N N . ILE A 1 93 ? -3.215 6.27 12.031 1 90.31 93 ILE A N 1
ATOM 765 C CA . ILE A 1 93 ? -4.352 5.355 12.055 1 90.31 93 ILE A CA 1
ATOM 766 C C . ILE A 1 93 ? -5.652 6.152 12.078 1 90.31 93 ILE A C 1
ATOM 768 O O . ILE A 1 93 ? -5.867 6.98 12.969 1 90.31 93 ILE A O 1
ATOM 772 N N . LEU A 1 94 ? -6.477 5.922 11.102 1 92.88 94 LEU A N 1
ATOM 773 C CA . LEU A 1 94 ? -7.789 6.551 11.039 1 92.88 94 LEU A CA 1
ATOM 774 C C . LEU A 1 94 ? -8.898 5.508 11.117 1 92.88 94 LEU A C 1
ATOM 776 O O . LEU A 1 94 ? -8.969 4.605 10.273 1 92.88 94 LEU A O 1
ATOM 780 N N . ASP A 1 95 ? -9.641 5.578 12.172 1 90.31 95 ASP A N 1
ATOM 781 C CA . ASP A 1 95 ? -10.898 4.836 12.234 1 90.31 95 ASP A CA 1
ATOM 782 C C . ASP A 1 95 ? -12.07 5.699 11.773 1 90.31 95 ASP A C 1
ATOM 784 O O . ASP A 1 95 ? -12.359 6.734 12.375 1 90.31 95 ASP A O 1
ATOM 788 N N . MET A 1 96 ? -12.695 5.211 10.68 1 91.19 96 MET A N 1
ATOM 789 C CA . MET A 1 96 ? -13.664 6.129 10.086 1 91.19 96 MET A CA 1
ATOM 790 C C . MET A 1 96 ? -14.844 5.363 9.492 1 91.19 96 MET A C 1
ATOM 792 O O . MET A 1 96 ? -14.789 4.141 9.344 1 91.19 96 MET A O 1
ATOM 796 N N . THR A 1 97 ? -15.875 6.109 9.289 1 90.5 97 THR A N 1
ATOM 797 C CA . THR A 1 97 ? -17 5.664 8.469 1 90.5 97 THR A CA 1
ATOM 798 C C . THR A 1 97 ? -17.047 6.457 7.164 1 90.5 97 THR A C 1
ATOM 800 O O . THR A 1 97 ? -16.938 7.684 7.172 1 90.5 97 THR A O 1
ATOM 803 N N . ILE A 1 98 ? -17.047 5.719 6.07 1 86.56 98 ILE A N 1
ATOM 804 C CA . ILE A 1 98 ? -17.188 6.363 4.766 1 86.56 98 ILE A CA 1
ATOM 805 C C . ILE A 1 98 ? -18.281 5.672 3.969 1 86.56 98 ILE A C 1
ATOM 807 O O . ILE A 1 98 ? -18.281 4.445 3.834 1 86.56 98 ILE A O 1
ATOM 811 N N . GLN A 1 99 ? -19.203 6.434 3.447 1 79.81 99 GLN A N 1
ATOM 812 C CA . GLN A 1 99 ? -20.359 5.918 2.707 1 79.81 99 GLN A CA 1
ATOM 813 C C . GLN A 1 99 ? -21.016 4.758 3.451 1 79.81 99 GLN A C 1
ATOM 815 O O . GLN A 1 99 ? -21.266 3.703 2.869 1 79.81 99 GLN A O 1
ATOM 820 N N . ASP A 1 100 ? -21.031 4.77 4.742 1 78.38 100 ASP A N 1
ATOM 821 C CA . ASP A 1 100 ? -21.703 3.828 5.633 1 78.38 100 ASP 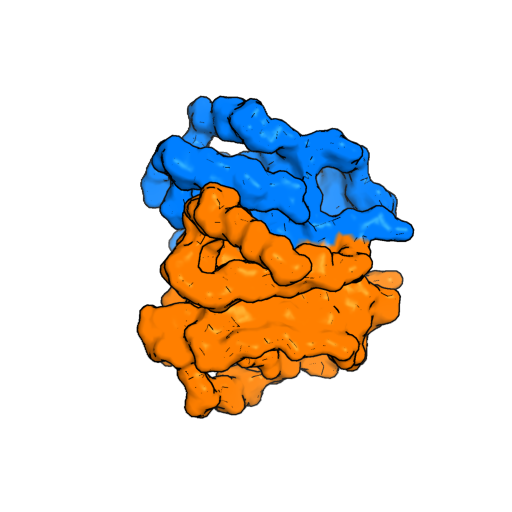A CA 1
ATOM 822 C C . ASP A 1 100 ? -20.844 2.586 5.871 1 78.38 100 ASP A C 1
ATOM 824 O O . ASP A 1 100 ? -21.359 1.544 6.289 1 78.38 100 ASP A O 1
ATOM 828 N N . TYR A 1 101 ? -19.672 2.711 5.465 1 78.81 101 TYR A N 1
ATOM 829 C CA . TYR A 1 101 ? -18.734 1.626 5.723 1 78.81 101 TYR A CA 1
ATOM 830 C C . TYR A 1 101 ? -17.719 2.027 6.785 1 78.81 101 TYR A C 1
ATOM 832 O O . TYR A 1 101 ? -17.125 3.107 6.707 1 78.81 101 TYR A O 1
ATOM 840 N N . ARG A 1 102 ? -17.609 1.167 7.793 1 83.81 102 ARG A N 1
ATOM 841 C CA . ARG A 1 102 ? -16.578 1.39 8.797 1 83.81 102 ARG A CA 1
ATOM 842 C C . ARG A 1 102 ? -15.242 0.8 8.352 1 83.81 102 ARG A C 1
ATOM 844 O O . ARG A 1 102 ? -15.18 -0.357 7.934 1 83.81 102 ARG A O 1
ATOM 851 N N . LEU A 1 103 ? -14.25 1.645 8.375 1 86.38 103 LEU A N 1
ATOM 852 C CA . LEU A 1 103 ? -12.945 1.218 7.879 1 86.38 103 LEU A CA 1
ATOM 853 C C . LEU A 1 103 ? -11.82 1.868 8.68 1 86.38 103 LEU A C 1
ATOM 855 O O . LEU A 1 103 ? -11.953 3.014 9.117 1 86.38 103 LEU A O 1
ATOM 859 N N . SER A 1 104 ? -10.797 1.05 8.93 1 89.69 104 SER A N 1
ATOM 860 C CA . SER A 1 104 ? -9.57 1.603 9.5 1 89.69 104 SER A CA 1
ATOM 861 C C . SER A 1 104 ? -8.461 1.693 8.453 1 89.69 104 SER A C 1
ATOM 863 O O . SER A 1 104 ? -8.133 0.7 7.805 1 89.69 104 SER A O 1
ATOM 865 N N . LEU A 1 105 ? -7.984 2.846 8.258 1 92.44 105 LEU A N 1
ATOM 866 C CA . LEU A 1 105 ? -6.852 3.096 7.375 1 92.44 105 LEU A CA 1
ATOM 867 C C . LEU A 1 105 ? -5.57 3.295 8.172 1 92.44 105 LEU A C 1
ATOM 869 O O . LEU A 1 105 ? -5.551 4.051 9.148 1 92.44 105 LEU A O 1
ATOM 873 N N . VAL A 1 106 ? -4.535 2.605 7.746 1 89.31 106 VAL A N 1
ATOM 874 C CA . VAL A 1 106 ? -3.285 2.654 8.5 1 89.31 106 VAL A CA 1
ATOM 875 C C . VAL A 1 106 ? -2.123 2.926 7.543 1 89.31 106 VAL A C 1
ATOM 877 O O . VAL A 1 106 ? -1.947 2.217 6.551 1 89.31 106 VAL A O 1
ATOM 880 N N . ALA A 1 107 ? -1.433 3.947 7.793 1 92.38 107 ALA A N 1
ATOM 881 C CA . ALA A 1 107 ? -0.171 4.25 7.121 1 92.38 107 ALA A CA 1
ATOM 882 C C . ALA A 1 107 ? 1.004 4.148 8.086 1 92.38 107 ALA A C 1
ATOM 884 O O . ALA A 1 107 ? 0.992 4.77 9.156 1 92.38 107 ALA A O 1
ATOM 885 N N . ILE A 1 108 ? 2.008 3.406 7.719 1 86 108 ILE A N 1
ATOM 886 C CA . ILE A 1 108 ? 3.111 3.232 8.656 1 86 108 ILE A CA 1
ATOM 887 C C . ILE A 1 108 ? 4.441 3.342 7.918 1 86 108 ILE A C 1
ATOM 889 O O . ILE A 1 108 ? 4.613 2.754 6.848 1 86 108 ILE A O 1
ATOM 893 N N . TYR A 1 109 ? 5.176 4.293 8.477 1 80.62 109 TYR A N 1
ATOM 894 C CA . TYR A 1 109 ? 6.59 4.309 8.117 1 80.62 109 TYR A CA 1
ATOM 895 C C . TYR A 1 109 ? 7.43 3.6 9.172 1 80.62 109 TYR A C 1
ATOM 897 O O . TYR A 1 109 ? 7.223 3.795 10.375 1 80.62 109 TYR A O 1
ATOM 905 N N . GLY A 1 110 ? 7.988 2.51 9.023 1 61.88 110 GLY A N 1
ATOM 906 C CA . GLY A 1 110 ? 8.703 1.734 10.023 1 61.88 110 GLY A CA 1
ATOM 907 C C . GLY A 1 110 ? 9.961 2.418 10.523 1 61.88 110 GLY A C 1
ATOM 908 O O . GLY A 1 110 ? 10.883 2.672 9.75 1 61.88 110 GLY A O 1
ATOM 909 N N . PRO A 1 111 ? 9.633 3.117 11.781 1 53.72 111 PRO A N 1
ATOM 910 C CA . PRO A 1 111 ? 10.938 3.484 12.336 1 53.72 111 PRO A CA 1
ATOM 911 C C . PRO A 1 111 ? 11.93 2.328 12.312 1 53.72 111 PRO A C 1
ATOM 913 O O . PRO A 1 111 ? 11.531 1.167 12.18 1 53.72 111 PRO A O 1
ATOM 916 N N . ASN A 1 112 ? 13.125 2.678 12.273 1 51.09 112 ASN A N 1
ATOM 917 C CA . ASN A 1 112 ? 14.078 1.61 12.547 1 51.09 112 ASN A CA 1
ATOM 918 C C . ASN A 1 112 ? 13.648 0.757 13.734 1 51.09 112 ASN A C 1
ATOM 920 O O . ASN A 1 112 ? 12.977 1.246 14.641 1 51.09 112 ASN A O 1
ATOM 924 N N . GLY A 1 113 ? 13.234 -0.597 13.422 1 47.84 113 GLY A N 1
ATOM 925 C CA . GLY A 1 113 ? 12.836 -1.621 14.375 1 47.84 113 GLY A CA 1
ATOM 926 C C . GLY A 1 113 ? 13.031 -1.199 15.82 1 47.84 113 GLY A C 1
ATOM 927 O O . GLY A 1 113 ? 12.406 -1.753 16.719 1 47.84 113 GLY A O 1
ATOM 928 N N . ASP A 1 114 ? 13.828 -0.354 16.109 1 46.03 114 ASP A N 1
ATOM 929 C CA . ASP A 1 114 ? 14.195 -0.031 17.484 1 46.03 114 ASP A CA 1
ATOM 930 C C . ASP A 1 114 ? 13.406 1.167 18 1 46.03 114 ASP A C 1
ATOM 932 O O . ASP A 1 114 ? 13.578 1.588 19.156 1 46.03 114 ASP A O 1
ATOM 936 N N . SER A 1 115 ? 12.453 1.545 17.281 1 51.81 115 SER A N 1
ATOM 937 C CA . SER A 1 115 ? 11.914 2.789 17.812 1 51.81 115 SER A CA 1
ATOM 938 C C . SER A 1 115 ? 10.641 2.535 18.625 1 51.81 115 SER A C 1
ATOM 940 O O . SER A 1 115 ? 9.859 1.642 18.297 1 51.81 115 SER A O 1
ATOM 942 N N . PRO A 1 116 ? 10.508 2.986 19.891 1 53.22 116 PRO A N 1
ATOM 943 C CA . PRO A 1 116 ? 9.281 3.004 20.688 1 53.22 116 PRO A CA 1
ATOM 944 C C . PRO A 1 116 ? 8.023 3.211 19.859 1 53.22 116 PRO A C 1
ATOM 946 O O . PRO A 1 116 ? 6.961 2.684 20.188 1 53.22 116 PRO A O 1
ATOM 949 N N . ALA A 1 117 ? 8.164 3.732 18.812 1 55.69 117 ALA A N 1
ATOM 950 C CA . ALA A 1 117 ? 7.027 4.082 17.969 1 55.69 117 ALA A CA 1
ATOM 951 C C . ALA A 1 117 ? 6.402 2.834 17.344 1 55.69 117 ALA A C 1
ATOM 953 O O . ALA A 1 117 ? 5.176 2.734 17.234 1 55.69 117 ALA A O 1
ATOM 954 N N . PHE A 1 118 ? 7.211 1.895 17.266 1 58.28 118 PHE A N 1
ATOM 955 C CA . PHE A 1 118 ? 6.723 0.699 16.578 1 58.28 118 PHE A CA 1
ATOM 956 C C . PHE A 1 118 ? 5.867 -0.145 17.516 1 58.28 118 PHE A C 1
ATOM 958 O O . PHE A 1 118 ? 4.832 -0.679 17.109 1 58.28 118 PHE A O 1
ATOM 965 N N . GLU A 1 119 ? 6.371 -0.323 18.703 1 58.59 119 GLU A N 1
ATOM 966 C CA . GLU A 1 119 ? 5.57 -1.058 19.672 1 58.59 119 GLU A CA 1
ATOM 967 C C . GLU A 1 119 ? 4.18 -0.444 19.828 1 58.59 119 GLU A C 1
ATOM 969 O O . GLU A 1 119 ? 3.188 -1.165 19.938 1 58.59 119 GLU A O 1
ATOM 974 N N . ASN A 1 120 ? 4.234 0.743 19.719 1 60.06 120 ASN A N 1
ATOM 975 C CA . ASN A 1 120 ? 2.973 1.47 19.828 1 60.06 120 ASN A CA 1
ATOM 976 C C . ASN A 1 120 ? 2.064 1.203 18.625 1 60.06 120 ASN A C 1
ATOM 978 O O . ASN A 1 120 ? 0.854 1.034 18.781 1 60.06 120 ASN A O 1
ATOM 982 N N . ILE A 1 121 ? 2.68 0.98 17.609 1 62.72 121 ILE A N 1
ATOM 983 C CA . ILE A 1 121 ? 1.898 0.812 16.391 1 62.72 121 ILE A CA 1
ATOM 984 C C . ILE A 1 121 ? 1.212 -0.552 16.391 1 62.72 121 ILE A C 1
ATOM 986 O O . ILE A 1 121 ? 0.037 -0.665 16.031 1 62.72 121 ILE A O 1
ATOM 990 N N . LYS A 1 122 ? 1.914 -1.512 16.844 1 63.75 122 LYS A N 1
ATOM 991 C CA . LYS A 1 122 ? 1.357 -2.859 16.922 1 63.75 122 LYS A CA 1
ATOM 992 C C . LYS A 1 122 ? 0.123 -2.893 17.828 1 63.75 122 LYS A C 1
ATOM 994 O O . LYS A 1 122 ? -0.896 -3.486 17.469 1 63.75 122 LYS A O 1
ATOM 999 N N . GLY A 1 123 ? 0.406 -2.383 18.875 1 63.72 123 GLY A N 1
ATOM 1000 C CA . GLY A 1 123 ? -0.699 -2.316 19.812 1 63.72 123 GLY A CA 1
ATOM 1001 C C . GLY A 1 123 ? -1.904 -1.573 19.281 1 63.72 123 GLY A C 1
ATOM 1002 O O . GLY A 1 123 ? -3.045 -1.995 19.484 1 63.72 123 GLY A O 1
ATOM 1003 N N . LEU A 1 124 ? -1.585 -0.634 18.562 1 62.44 124 LEU A N 1
ATOM 1004 C CA . LEU A 1 124 ? -2.648 0.218 18.047 1 62.44 124 LEU A CA 1
ATOM 1005 C C . LEU A 1 124 ? -3.434 -0.499 16.953 1 62.44 124 LEU A C 1
ATOM 1007 O O . LEU A 1 124 ? -4.664 -0.44 16.938 1 62.44 124 LEU A O 1
ATOM 1011 N N . VAL A 1 125 ? -2.73 -1.161 16.188 1 65.06 125 VAL A N 1
ATOM 1012 C CA . VAL A 1 125 ? -3.393 -1.869 15.102 1 65.06 125 VAL A CA 1
ATOM 1013 C C . VAL A 1 125 ? -4.219 -3.023 15.664 1 65.06 125 VAL A C 1
ATOM 1015 O O . VAL A 1 125 ? -5.336 -3.275 15.211 1 65.06 125 VAL A O 1
ATOM 1018 N N . SER A 1 126 ? -3.646 -3.652 16.656 1 65.69 126 SER A N 1
ATOM 1019 C CA . SER A 1 126 ? -4.336 -4.777 17.281 1 65.69 126 SER A CA 1
ATOM 1020 C C . SER A 1 126 ? -5.609 -4.324 17.984 1 65.69 126 SER A C 1
ATOM 1022 O O . SER A 1 126 ? -6.543 -5.105 18.156 1 65.69 126 SER A O 1
ATOM 1024 N N . GLY A 1 127 ? -5.598 -3.154 18.344 1 64.62 127 GLY A N 1
ATOM 1025 C CA . GLY A 1 127 ? -6.73 -2.607 19.078 1 64.62 127 GLY A CA 1
ATOM 1026 C C . GLY A 1 127 ? -7.875 -2.182 18.172 1 64.62 127 GLY A C 1
ATOM 1027 O O . GLY A 1 127 ? -8.953 -1.838 18.656 1 64.62 127 GLY A O 1
ATOM 1028 N N . ILE A 1 128 ? -7.523 -2.252 16.922 1 64.94 128 ILE A N 1
ATOM 1029 C CA . ILE A 1 128 ? -8.57 -1.854 15.984 1 64.94 128 ILE A CA 1
ATOM 1030 C C . ILE A 1 128 ? -9.617 -2.961 15.883 1 64.94 128 ILE A C 1
ATOM 1032 O O . ILE A 1 128 ? -9.297 -4.094 15.516 1 64.94 128 ILE A O 1
ATOM 1036 N N . LYS A 1 129 ? -10.758 -2.727 16.328 1 62.41 129 LYS A N 1
ATOM 1037 C CA . LYS A 1 129 ? -11.852 -3.691 16.406 1 62.41 129 LYS A CA 1
ATOM 1038 C C . LYS A 1 129 ? -12.656 -3.717 15.117 1 62.41 129 LYS A C 1
ATOM 1040 O O . LYS A 1 129 ? -13.555 -4.543 14.953 1 62.41 129 LYS A O 1
ATOM 1045 N N . ASN A 1 130 ? -12.148 -2.883 14.281 1 63.66 130 ASN A N 1
ATOM 1046 C CA . ASN A 1 130 ? -12.953 -2.781 13.07 1 63.66 130 ASN A CA 1
ATOM 1047 C C . ASN A 1 130 ? -12.773 -4 12.172 1 63.66 130 ASN A C 1
ATOM 1049 O O . ASN A 1 130 ? -11.734 -4.66 12.219 1 63.66 130 ASN A O 1
ATOM 1053 N N . SER A 1 131 ? -13.812 -4.137 11.438 1 63.81 131 SER A N 1
ATOM 1054 C CA . SER A 1 131 ? -13.891 -5.324 10.594 1 63.81 131 SER A CA 1
ATOM 1055 C C . SER A 1 131 ? -13.008 -5.188 9.359 1 63.81 131 SER A C 1
ATOM 1057 O O . SER A 1 131 ? -12.5 -6.184 8.836 1 63.81 131 SER A O 1
ATOM 1059 N N . SER A 1 132 ? -12.781 -3.971 8.93 1 80.25 132 SER A N 1
ATOM 1060 C CA . SER A 1 132 ? -11.969 -3.875 7.715 1 80.25 132 SER A CA 1
ATOM 1061 C C . SER A 1 132 ? -10.797 -2.922 7.91 1 80.25 132 SER A C 1
ATOM 1063 O O . SER A 1 132 ? -10.969 -1.802 8.391 1 80.25 132 SER A O 1
ATOM 1065 N N . ILE A 1 133 ? -9.688 -3.441 7.684 1 84.25 133 ILE A N 1
ATOM 1066 C CA . ILE A 1 133 ? -8.461 -2.664 7.848 1 84.25 133 ILE A CA 1
ATOM 1067 C C . ILE A 1 133 ? -7.664 -2.672 6.547 1 84.25 133 ILE A C 1
ATOM 1069 O O . ILE A 1 133 ? -7.527 -3.713 5.898 1 84.25 133 ILE A O 1
ATOM 1073 N N . ILE A 1 134 ? -7.285 -1.532 6.125 1 87.62 134 ILE A N 1
ATOM 1074 C CA . ILE A 1 134 ? -6.355 -1.372 5.016 1 87.62 134 ILE A CA 1
ATOM 1075 C C . ILE A 1 134 ? -5.078 -0.697 5.504 1 87.62 134 ILE A C 1
ATOM 1077 O O . ILE A 1 134 ? -5.121 0.409 6.051 1 87.62 134 ILE A O 1
ATOM 1081 N N . MET A 1 135 ? -3.973 -1.364 5.324 1 86.31 135 MET A N 1
ATOM 1082 C CA . MET A 1 135 ? -2.688 -0.868 5.809 1 86.31 135 MET A CA 1
ATOM 1083 C C . MET A 1 135 ? -1.673 -0.79 4.672 1 86.31 135 MET A C 1
ATOM 1085 O O . MET A 1 135 ? -1.618 -1.679 3.82 1 86.31 135 MET A O 1
ATOM 1089 N N . ALA A 1 136 ? -0.977 0.265 4.598 1 88.25 136 ALA A N 1
ATOM 1090 C CA . ALA A 1 136 ? 0.144 0.408 3.674 1 88.25 136 ALA A CA 1
ATOM 1091 C C . ALA A 1 136 ? 1.433 0.741 4.422 1 88.25 136 ALA A C 1
ATOM 1093 O O . ALA A 1 136 ? 1.424 1.534 5.363 1 88.25 136 ALA A O 1
ATOM 1094 N N . GLY A 1 137 ? 2.539 0.079 4.062 1 83.62 137 GLY A N 1
ATOM 1095 C CA . GLY A 1 137 ? 3.83 0.337 4.68 1 83.62 137 GLY A CA 1
ATOM 1096 C C . GLY A 1 137 ? 5 -0.043 3.797 1 83.62 137 GLY A C 1
ATOM 1097 O O . GLY A 1 137 ? 4.832 -0.274 2.598 1 83.62 137 GLY A O 1
ATOM 1098 N N . ASP A 1 138 ? 6.23 0.044 4.445 1 77.19 138 ASP A N 1
ATOM 1099 C CA . ASP A 1 138 ? 7.457 -0.334 3.754 1 77.19 138 ASP A CA 1
ATOM 1100 C C . ASP A 1 138 ? 8.219 -1.411 4.527 1 77.19 138 ASP A C 1
ATOM 1102 O O . ASP A 1 138 ? 7.871 -1.72 5.672 1 77.19 138 ASP A O 1
ATOM 1106 N N . TRP A 1 139 ? 9.109 -2.096 3.873 1 73.69 139 TRP A N 1
ATOM 1107 C CA . TRP A 1 139 ? 9.82 -3.244 4.422 1 73.69 139 TRP A CA 1
ATOM 1108 C C . TRP A 1 139 ? 10.555 -2.867 5.703 1 73.69 139 TRP A C 1
ATOM 1110 O O . TRP A 1 139 ? 10.641 -3.666 6.637 1 73.69 139 TRP A O 1
ATOM 1120 N N . ASN A 1 140 ? 11.047 -1.685 5.754 1 69.81 140 ASN A N 1
ATOM 1121 C CA . ASN A 1 140 ? 11.758 -1.289 6.961 1 69.81 140 ASN A CA 1
ATOM 1122 C C . ASN A 1 140 ? 10.875 -1.411 8.203 1 69.81 140 ASN A C 1
ATOM 1124 O O . ASN A 1 140 ? 11.375 -1.692 9.297 1 69.81 140 ASN A O 1
ATOM 1128 N N . VAL A 1 141 ? 9.648 -1.398 7.965 1 65.38 141 VAL A N 1
ATOM 1129 C CA . VAL A 1 141 ? 8.688 -1.443 9.062 1 65.38 141 VAL A CA 1
ATOM 1130 C C . VAL A 1 141 ? 8.547 -2.875 9.57 1 65.38 141 VAL A C 1
ATOM 1132 O O . VAL A 1 141 ? 8.406 -3.102 10.773 1 65.38 141 VAL A O 1
ATOM 1135 N N . VAL A 1 142 ? 8.562 -3.895 8.758 1 65.81 142 VAL A N 1
ATOM 1136 C CA . VAL A 1 142 ? 8.273 -5.281 9.109 1 65.81 142 VAL A CA 1
ATOM 1137 C C . VAL A 1 142 ? 9.469 -5.887 9.844 1 65.81 142 VAL A C 1
ATOM 1139 O O . VAL A 1 142 ? 9.305 -6.703 10.75 1 65.81 142 VAL A O 1
ATOM 1142 N N . GLN A 1 143 ? 10.625 -5.684 9.477 1 65.56 143 GLN A N 1
ATOM 1143 C CA . GLN A 1 143 ? 11.828 -6.215 10.109 1 65.56 143 GLN A CA 1
ATOM 1144 C C . GLN A 1 143 ? 11.852 -5.891 11.602 1 65.56 143 GLN A C 1
ATOM 1146 O O . GLN A 1 143 ? 12.32 -6.691 12.406 1 65.56 143 GLN A O 1
ATOM 1151 N N . ASP A 1 144 ? 11.281 -4.992 11.883 1 60.19 144 ASP A N 1
ATOM 1152 C CA . ASP A 1 144 ? 11.359 -4.516 13.266 1 60.19 144 ASP A CA 1
ATOM 1153 C C . ASP A 1 144 ? 10.203 -5.062 14.094 1 60.19 144 ASP A C 1
ATOM 1155 O O . ASP A 1 144 ? 10.273 -5.09 15.328 1 60.19 144 ASP A O 1
ATOM 1159 N N . PHE A 1 145 ? 9.242 -5.508 13.445 1 55.88 145 PHE A N 1
ATOM 1160 C CA . PHE A 1 145 ? 8.07 -6.02 14.148 1 55.88 145 PHE A CA 1
ATOM 1161 C C . PHE A 1 145 ? 8.406 -7.305 14.898 1 55.88 145 PHE A C 1
ATOM 1163 O O . PHE A 1 145 ? 7.875 -7.555 15.984 1 55.88 145 PHE A O 1
ATOM 1170 N N . ASP A 1 146 ? 9.125 -8.289 14.453 1 52.88 146 ASP A N 1
ATOM 1171 C CA . ASP A 1 146 ? 9.398 -9.594 15.055 1 52.88 146 ASP A CA 1
ATOM 1172 C C . ASP A 1 146 ? 10.484 -9.492 16.125 1 52.88 146 ASP A C 1
ATOM 1174 O O . ASP A 1 146 ? 10.578 -10.352 17 1 52.88 146 ASP A O 1
ATOM 1178 N N . LYS A 1 147 ? 11.547 -8.703 15.992 1 47.16 147 LYS A N 1
ATOM 1179 C CA . LYS A 1 147 ? 12.57 -8.648 17.031 1 47.16 147 LYS A CA 1
ATOM 1180 C C . LYS A 1 147 ? 11.938 -8.461 18.406 1 47.16 147 LYS A C 1
ATOM 1182 O O . LYS A 1 147 ? 12.438 -8.992 19.406 1 47.16 147 LYS A O 1
ATOM 1187 N N . ASP A 1 148 ? 10.992 -7.492 18.5 1 41.25 148 ASP A N 1
ATOM 1188 C CA . ASP A 1 148 ? 10.586 -7.191 19.875 1 41.25 148 ASP A CA 1
ATOM 1189 C C . ASP A 1 148 ? 9.562 -8.203 20.375 1 41.25 148 ASP A C 1
ATOM 1191 O O . ASP A 1 148 ? 8.992 -8.031 21.453 1 41.25 148 ASP A O 1
ATOM 1195 N N . THR A 1 149 ? 9.055 -9.125 19.578 1 36.81 149 THR A N 1
ATOM 1196 C CA . THR A 1 149 ? 8.195 -10.055 20.297 1 36.81 149 THR A CA 1
ATOM 1197 C C . THR A 1 149 ? 9.016 -10.914 21.25 1 36.81 149 THR A C 1
ATOM 1199 O O . THR A 1 149 ? 8.461 -11.641 22.078 1 36.81 149 THR A O 1
ATOM 1202 N N . SER A 1 150 ? 10.234 -11.086 21.094 1 34.53 150 SER A N 1
ATOM 1203 C CA . SER A 1 150 ? 10.938 -11.883 22.109 1 34.53 150 SER A CA 1
ATOM 1204 C C . SER A 1 150 ? 10.984 -11.148 23.438 1 34.53 150 SER A C 1
ATOM 1206 O O . SER A 1 150 ? 10.969 -11.781 24.5 1 34.53 150 SER A O 1
ATOM 1208 N N . HIS A 1 151 ? 11.211 -9.852 23.562 1 33.22 151 HIS A N 1
ATOM 1209 C CA . HIS A 1 151 ? 11.453 -9.266 24.875 1 33.22 151 HIS A CA 1
ATOM 1210 C C . HIS A 1 151 ? 10.164 -8.766 25.5 1 33.22 151 HIS A C 1
ATOM 1212 O O . HIS A 1 151 ? 10.18 -8.203 26.594 1 33.22 151 HIS A O 1
ATOM 1218 N N . TYR A 1 152 ? 9.117 -8.617 24.875 1 27.31 152 TYR A N 1
ATOM 1219 C CA . TYR A 1 152 ? 8.008 -8.023 25.625 1 27.31 152 TYR A CA 1
ATOM 1220 C C . TYR A 1 152 ? 7.309 -9.07 26.484 1 27.31 152 TYR A C 1
ATOM 1222 O O . TYR 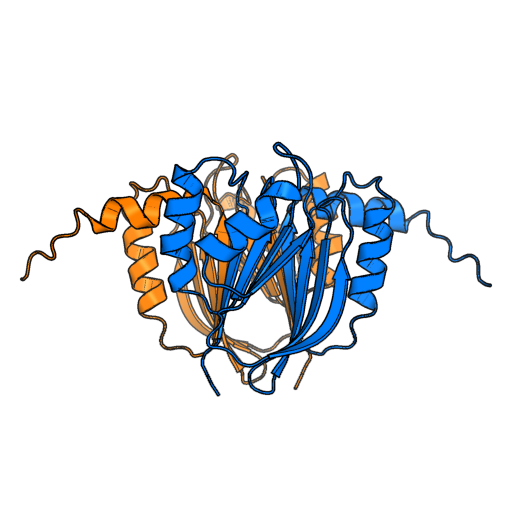A 1 152 ? 6.516 -9.867 25.984 1 27.31 152 TYR A O 1
ATOM 1230 N N . SER A 1 153 ? 8.023 -9.703 27.344 1 25.73 153 SER A N 1
ATOM 1231 C CA . SER A 1 153 ? 7.371 -10.227 28.531 1 25.73 153 SER A CA 1
ATOM 1232 C C . SER A 1 153 ? 6.387 -9.219 29.125 1 25.73 153 SER A C 1
ATOM 1234 O O . SER A 1 153 ? 6.734 -8.047 29.312 1 25.73 153 SER A O 1
ATOM 1236 N N . ALA A 1 154 ? 5.086 -9.273 28.906 1 23.8 154 ALA A N 1
ATOM 1237 C CA . ALA A 1 154 ? 3.99 -8.656 29.656 1 23.8 154 ALA A CA 1
ATOM 1238 C C . ALA A 1 154 ? 4.301 -8.609 31.141 1 23.8 154 ALA A C 1
ATOM 1240 O O . ALA A 1 154 ? 4.504 -9.648 31.781 1 23.8 154 ALA A O 1
ATOM 1241 N N . LYS A 1 155 ? 4.883 -7.613 31.625 1 23.75 155 LYS A N 1
ATOM 1242 C CA . LYS A 1 155 ? 4.641 -7.367 33.062 1 23.75 155 LYS A CA 1
ATOM 1243 C C . LYS A 1 155 ? 3.148 -7.352 33.344 1 23.75 155 LYS A C 1
ATOM 1245 O O . LYS A 1 155 ? 2.385 -6.625 32.719 1 23.75 155 LYS A O 1
ATOM 1250 N N . THR A 1 156 ? 2.406 -8.359 33.594 1 19.61 156 THR A N 1
ATOM 1251 C CA . THR A 1 156 ? 1.188 -8.508 34.375 1 19.61 156 THR A CA 1
ATOM 1252 C C . THR A 1 156 ? 1.121 -7.445 35.469 1 19.61 156 THR A C 1
ATOM 1254 O O . THR A 1 156 ? 1.992 -7.387 36.344 1 19.61 156 THR A O 1
ATOM 1257 N N . ILE A 1 157 ? 0.562 -6.281 35.062 1 18.47 157 ILE A N 1
ATOM 1258 C CA . ILE A 1 157 ? 0.043 -5.559 36.219 1 18.47 157 ILE A CA 1
ATOM 1259 C C . ILE A 1 157 ? -0.99 -6.418 36.969 1 18.47 157 ILE A C 1
ATOM 1261 O O . ILE A 1 157 ? -1.85 -7.035 36.312 1 18.47 157 ILE A O 1
ATOM 1265 N N . MET B 1 1 ? -20.438 -9.453 8.328 1 41.97 1 MET B N 1
ATOM 1266 C CA . MET B 1 1 ? -19.5 -9.25 7.234 1 41.97 1 MET B CA 1
ATOM 1267 C C . MET B 1 1 ? -18.062 -9.484 7.703 1 41.97 1 MET B C 1
ATOM 1269 O O . MET B 1 1 ? -17.672 -9.023 8.781 1 41.97 1 MET B O 1
ATOM 1273 N N . THR B 1 2 ? -17.516 -10.547 7.367 1 53.28 2 THR B N 1
ATOM 1274 C CA . THR B 1 2 ? -16.234 -10.992 7.898 1 53.28 2 THR B CA 1
ATOM 1275 C C . THR B 1 2 ? -15.164 -9.914 7.699 1 53.28 2 THR B C 1
ATOM 1277 O O . THR B 1 2 ? -15.25 -9.109 6.773 1 53.28 2 THR B O 1
ATOM 1280 N N . SER B 1 3 ? -14.531 -9.5 8.711 1 67.75 3 SER B N 1
ATOM 1281 C CA . SER B 1 3 ? -13.469 -8.508 8.836 1 67.75 3 SER B CA 1
ATOM 1282 C C . SER B 1 3 ? -12.312 -8.805 7.887 1 67.75 3 SER B C 1
ATOM 1284 O O . SER B 1 3 ? -11.875 -9.953 7.77 1 67.75 3 SER B O 1
ATOM 1286 N N . LEU B 1 4 ? -12.086 -7.945 6.848 1 80.75 4 LEU B N 1
ATOM 1287 C CA . LEU B 1 4 ? -10.977 -8.156 5.926 1 80.75 4 LEU B CA 1
ATOM 1288 C C . LEU B 1 4 ? -9.805 -7.242 6.27 1 80.75 4 LEU B C 1
ATOM 1290 O O . LEU B 1 4 ? -9.984 -6.035 6.441 1 80.75 4 LEU B O 1
ATOM 1294 N N . LYS B 1 5 ? -8.727 -7.883 6.516 1 86.5 5 LYS B N 1
ATOM 1295 C CA . LYS B 1 5 ? -7.492 -7.141 6.746 1 86.5 5 LYS B CA 1
ATOM 1296 C C . LYS B 1 5 ? -6.574 -7.211 5.531 1 86.5 5 LYS B C 1
ATOM 1298 O O . LYS B 1 5 ? -6.074 -8.289 5.184 1 86.5 5 LYS B O 1
ATOM 1303 N N . ILE B 1 6 ? -6.363 -6.023 4.93 1 89.81 6 ILE B N 1
ATOM 1304 C CA . ILE B 1 6 ? -5.543 -5.949 3.727 1 89.81 6 ILE B CA 1
ATOM 1305 C C . ILE B 1 6 ? -4.289 -5.121 4.008 1 89.81 6 ILE B C 1
ATOM 1307 O O . ILE B 1 6 ? -4.371 -4.035 4.586 1 89.81 6 ILE B O 1
ATOM 1311 N N . GLY B 1 7 ? -3.203 -5.684 3.617 1 89.44 7 GLY B N 1
ATOM 1312 C CA . GLY B 1 7 ? -1.938 -4.98 3.764 1 89.44 7 GLY B CA 1
ATOM 1313 C C . GLY B 1 7 ? -1.203 -4.797 2.451 1 89.44 7 GLY B C 1
ATOM 1314 O O . GLY B 1 7 ? -1.341 -5.613 1.536 1 89.44 7 GLY B O 1
ATOM 1315 N N . SER B 1 8 ? -0.489 -3.705 2.291 1 91.5 8 SER B N 1
ATOM 1316 C CA . SER B 1 8 ? 0.43 -3.5 1.177 1 91.5 8 SER B CA 1
ATOM 1317 C C . SER B 1 8 ? 1.835 -3.17 1.672 1 91.5 8 SER B C 1
ATOM 1319 O O . SER B 1 8 ? 1.997 -2.463 2.668 1 91.5 8 SER B O 1
ATOM 1321 N N . LEU B 1 9 ? 2.807 -3.689 0.956 1 89.38 9 LEU B N 1
ATOM 1322 C CA . LEU B 1 9 ? 4.188 -3.529 1.404 1 89.38 9 LEU B CA 1
ATOM 1323 C C . LEU B 1 9 ? 5.133 -3.402 0.215 1 89.38 9 LEU B C 1
ATOM 1325 O O . LEU B 1 9 ? 5.102 -4.23 -0.698 1 89.38 9 LEU B O 1
ATOM 1329 N N . ASN B 1 10 ? 5.895 -2.357 0.251 1 88.12 10 ASN B N 1
ATOM 1330 C CA . ASN B 1 10 ? 7.078 -2.344 -0.602 1 88.12 10 ASN B CA 1
ATOM 1331 C C . ASN B 1 10 ? 8.234 -3.105 0.035 1 88.12 10 ASN B C 1
ATOM 1333 O O . ASN B 1 10 ? 8.781 -2.682 1.058 1 88.12 10 ASN B O 1
ATOM 1337 N N . CYS B 1 11 ? 8.594 -4.137 -0.577 1 88.88 11 CYS B N 1
ATOM 1338 C CA . CYS B 1 11 ? 9.5 -5.094 0.052 1 88.88 11 CYS B CA 1
ATOM 1339 C C . CYS B 1 11 ? 10.953 -4.648 -0.085 1 88.88 11 CYS B C 1
ATOM 1341 O O . CYS B 1 11 ? 11.805 -5.043 0.714 1 88.88 11 CYS B O 1
ATOM 1343 N N . ARG B 1 12 ? 11.203 -3.922 -1.076 1 84.69 12 ARG B N 1
ATOM 1344 C CA . ARG B 1 12 ? 12.578 -3.562 -1.394 1 84.69 12 ARG B CA 1
ATOM 1345 C C . ARG B 1 12 ? 13.453 -4.805 -1.525 1 84.69 12 ARG B C 1
ATOM 1347 O O . ARG B 1 12 ? 14.547 -4.863 -0.959 1 84.69 12 ARG B O 1
ATOM 1354 N N . GLY B 1 13 ? 12.906 -5.777 -2.092 1 90.38 13 GLY B N 1
ATOM 1355 C CA . GLY B 1 13 ? 13.617 -7.035 -2.264 1 90.38 13 GLY B CA 1
ATOM 1356 C C . GLY B 1 13 ? 13.328 -8.039 -1.161 1 90.38 13 GLY B C 1
ATOM 1357 O O . GLY B 1 13 ? 13.375 -7.695 0.023 1 90.38 13 GLY B O 1
ATOM 1358 N N . LEU B 1 14 ? 13.117 -9.32 -1.501 1 90.5 14 LEU B N 1
ATOM 1359 C CA . LEU B 1 14 ? 12.852 -10.375 -0.533 1 90.5 14 LEU B CA 1
ATOM 1360 C C . LEU B 1 14 ? 13.805 -11.555 -0.739 1 90.5 14 LEU B C 1
ATOM 1362 O O . LEU B 1 14 ? 13.516 -12.672 -0.3 1 90.5 14 LEU B O 1
ATOM 1366 N N . SER B 1 15 ? 14.805 -11.297 -1.413 1 86.25 15 SER B N 1
ATOM 1367 C CA . SER B 1 15 ? 15.727 -12.375 -1.744 1 86.25 15 SER B CA 1
ATOM 1368 C C . SER B 1 15 ? 16.438 -12.898 -0.5 1 86.25 15 SER B C 1
ATOM 1370 O O . SER B 1 15 ? 16.812 -14.07 -0.439 1 86.25 15 SER B O 1
ATOM 1372 N N . GLU B 1 16 ? 16.609 -12.031 0.403 1 84.81 16 GLU B N 1
ATOM 1373 C CA . GLU B 1 16 ? 17.281 -12.445 1.632 1 84.81 16 GLU B CA 1
ATOM 1374 C C . GLU B 1 16 ? 16.359 -13.281 2.514 1 84.81 16 GLU B C 1
ATOM 1376 O O . GLU B 1 16 ? 15.211 -12.891 2.777 1 84.81 16 GLU B O 1
ATOM 1381 N N . GLU B 1 17 ? 16.891 -14.352 2.992 1 81.94 17 GLU B N 1
ATOM 1382 C CA . GLU B 1 17 ? 16.109 -15.281 3.799 1 81.94 17 GLU B CA 1
ATOM 1383 C C . GLU B 1 17 ? 15.586 -14.609 5.062 1 81.94 17 GLU B C 1
ATOM 1385 O O . GLU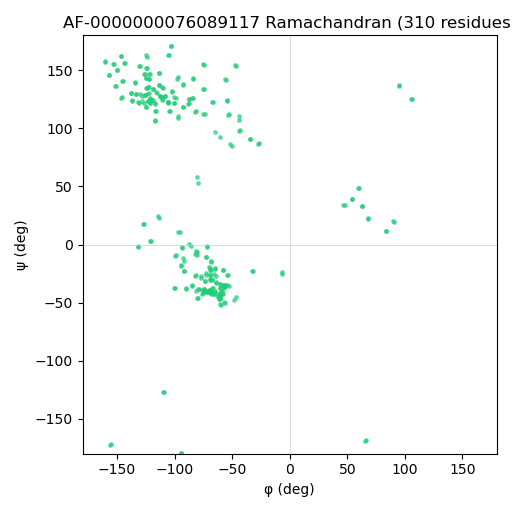 B 1 17 ? 14.461 -14.867 5.484 1 81.94 17 GLU B O 1
ATOM 1390 N N . VAL B 1 18 ? 16.438 -13.852 5.648 1 81.94 18 VAL B N 1
ATOM 1391 C CA . VAL B 1 18 ? 16.047 -13.172 6.883 1 81.94 18 VAL B CA 1
ATOM 1392 C C . VAL B 1 18 ? 14.836 -12.289 6.625 1 81.94 18 VAL B C 1
ATOM 1394 O O . VAL B 1 18 ? 13.898 -12.258 7.43 1 81.94 18 VAL B O 1
ATOM 1397 N N . LYS B 1 19 ? 14.805 -11.633 5.527 1 83.06 19 LYS B N 1
ATOM 1398 C CA . LYS B 1 19 ? 13.672 -10.773 5.164 1 83.06 19 LYS B CA 1
ATOM 1399 C C . LYS B 1 19 ? 12.414 -11.602 4.926 1 83.06 19 LYS B C 1
ATOM 1401 O O . LYS B 1 19 ? 11.32 -11.219 5.352 1 83.06 19 LYS B O 1
ATOM 1406 N N . ARG B 1 20 ? 12.562 -12.672 4.383 1 84.69 20 ARG B N 1
ATOM 1407 C CA . ARG B 1 20 ? 11.414 -13.531 4.105 1 84.69 20 ARG B CA 1
ATOM 1408 C C . ARG B 1 20 ? 10.844 -14.109 5.395 1 84.69 20 ARG B C 1
ATOM 1410 O O . ARG B 1 20 ? 9.625 -14.25 5.535 1 84.69 20 ARG B O 1
ATOM 1417 N N . ARG B 1 21 ? 11.742 -14.453 6.215 1 80.19 21 ARG B N 1
ATOM 1418 C CA . ARG B 1 21 ? 11.297 -14.93 7.52 1 80.19 21 ARG B CA 1
ATOM 1419 C C . ARG B 1 21 ? 10.516 -13.852 8.258 1 80.19 21 ARG B C 1
ATOM 1421 O O . ARG B 1 21 ? 9.461 -14.125 8.844 1 80.19 21 ARG B O 1
ATOM 1428 N N . ASP B 1 22 ? 11.086 -12.742 8.219 1 80.06 22 ASP B N 1
ATOM 1429 C CA . ASP B 1 22 ? 10.406 -11.617 8.852 1 80.06 22 ASP B CA 1
ATOM 1430 C C . ASP B 1 22 ? 9.031 -11.391 8.234 1 80.06 22 ASP B C 1
ATOM 1432 O O . ASP B 1 22 ? 8.047 -11.156 8.945 1 80.06 22 ASP B O 1
ATOM 1436 N N . PHE B 1 23 ? 8.984 -11.469 6.996 1 83 23 PHE B N 1
ATOM 1437 C CA . PHE B 1 23 ? 7.719 -11.32 6.285 1 83 23 PHE B CA 1
ATOM 1438 C C . PHE B 1 23 ? 6.73 -12.398 6.719 1 83 23 PHE B C 1
ATOM 1440 O O . PHE B 1 23 ? 5.535 -12.125 6.867 1 83 23 PHE B O 1
ATOM 1447 N N . SER B 1 24 ? 7.188 -13.562 6.949 1 80.81 24 SER B N 1
ATOM 1448 C CA . SER B 1 24 ? 6.336 -14.672 7.355 1 80.81 24 SER B CA 1
ATOM 1449 C C . SER B 1 24 ? 5.633 -14.383 8.672 1 80.81 24 SER B C 1
ATOM 1451 O O . SER B 1 24 ? 4.492 -14.797 8.883 1 80.81 24 SER B O 1
ATOM 1453 N N . ARG B 1 25 ? 6.316 -13.719 9.414 1 75.12 25 ARG B N 1
ATOM 1454 C CA . ARG B 1 25 ? 5.73 -13.336 10.695 1 75.12 25 ARG B CA 1
ATOM 1455 C C . ARG B 1 25 ? 4.695 -12.234 10.516 1 75.12 25 ARG B C 1
ATOM 1457 O O . ARG B 1 25 ? 3.646 -12.25 11.164 1 75.12 25 ARG B O 1
ATOM 1464 N N . TYR B 1 26 ? 5 -11.391 9.664 1 74.75 26 TYR B N 1
ATOM 1465 C CA . TYR B 1 26 ? 4.16 -10.227 9.406 1 74.75 26 TYR B CA 1
ATOM 1466 C C . TYR B 1 26 ? 2.881 -10.625 8.68 1 74.75 26 TYR B C 1
ATOM 1468 O O . TYR B 1 26 ? 1.795 -10.141 9.008 1 74.75 26 TYR B O 1
ATOM 1476 N N . ARG B 1 27 ? 3.01 -11.477 7.797 1 81.56 27 ARG B N 1
ATOM 1477 C CA . ARG B 1 27 ? 1.925 -11.797 6.879 1 81.56 27 ARG B CA 1
ATOM 1478 C C . ARG B 1 27 ? 0.746 -12.422 7.621 1 81.56 27 ARG B C 1
ATOM 1480 O O . ARG B 1 27 ? -0.395 -12.344 7.16 1 81.56 27 ARG B O 1
ATOM 1487 N N . LYS B 1 28 ? 0.904 -12.969 8.797 1 77.94 28 LYS B N 1
ATOM 1488 C CA . LYS B 1 28 ? -0.115 -13.711 9.539 1 77.94 28 LYS B CA 1
ATOM 1489 C C . LYS B 1 28 ? -1.232 -12.781 10.008 1 77.94 28 LYS B C 1
ATOM 1491 O O . LYS B 1 28 ? -2.33 -13.234 10.328 1 77.94 28 LYS B O 1
ATOM 1496 N N . ARG B 1 29 ? -0.981 -11.594 9.938 1 76.25 29 ARG B N 1
ATOM 1497 C CA . ARG B 1 29 ? -1.933 -10.625 10.469 1 76.25 29 ARG B CA 1
ATOM 1498 C C . ARG B 1 29 ? -2.873 -10.125 9.383 1 76.25 29 ARG B C 1
ATOM 1500 O O . ARG B 1 29 ? -3.809 -9.375 9.656 1 76.25 29 ARG B O 1
ATOM 1507 N N . TYR B 1 30 ? -2.666 -10.578 8.188 1 86.62 30 TYR B N 1
ATOM 1508 C CA . TYR B 1 30 ? -3.432 -10.031 7.07 1 86.62 30 TYR B CA 1
ATOM 1509 C C . TYR B 1 30 ? -4.133 -11.133 6.293 1 86.62 30 TYR B C 1
ATOM 1511 O O . TYR B 1 30 ? -3.646 -12.266 6.242 1 86.62 30 TYR B O 1
ATOM 1519 N N . ASP B 1 31 ? -5.27 -10.789 5.789 1 89.44 31 ASP B N 1
ATOM 1520 C CA . ASP B 1 31 ? -6.023 -11.711 4.941 1 89.44 31 ASP B CA 1
ATOM 1521 C C . ASP B 1 31 ? -5.555 -11.625 3.488 1 89.44 31 ASP B C 1
ATOM 1523 O O . ASP B 1 31 ? -5.52 -12.633 2.783 1 89.44 31 ASP B O 1
ATOM 1527 N N . ILE B 1 32 ? -5.211 -10.484 3.092 1 92.75 32 ILE B N 1
ATOM 1528 C CA . ILE B 1 32 ? -4.691 -10.195 1.759 1 92.75 32 ILE B CA 1
ATOM 1529 C C . ILE B 1 32 ? -3.465 -9.297 1.867 1 92.75 32 ILE B C 1
ATOM 1531 O O . ILE B 1 32 ? -3.449 -8.352 2.656 1 92.75 32 ILE B O 1
ATOM 1535 N N . ILE B 1 33 ? -2.459 -9.586 1.043 1 93.5 33 ILE B N 1
ATOM 1536 C CA . ILE B 1 33 ? -1.263 -8.75 1.038 1 93.5 33 ILE B CA 1
ATOM 1537 C C . ILE B 1 33 ? -0.864 -8.43 -0.401 1 93.5 33 ILE B C 1
ATOM 1539 O O . ILE B 1 33 ? -0.816 -9.32 -1.252 1 93.5 33 ILE B O 1
ATOM 1543 N N . ILE B 1 34 ? -0.659 -7.211 -0.669 1 94.88 34 ILE B N 1
ATOM 1544 C CA . ILE B 1 34 ? -0.135 -6.77 -1.957 1 94.88 34 ILE B CA 1
ATOM 1545 C C . ILE B 1 34 ? 1.329 -6.363 -1.807 1 94.88 34 ILE B C 1
ATOM 1547 O O . ILE B 1 34 ? 1.654 -5.469 -1.02 1 94.88 34 ILE B O 1
ATOM 1551 N N . LEU B 1 35 ? 2.188 -6.977 -2.566 1 93.94 35 LEU B N 1
ATOM 1552 C CA . LEU B 1 35 ? 3.625 -6.75 -2.471 1 93.94 35 LEU B CA 1
ATOM 1553 C C . LEU B 1 35 ? 4.156 -6.09 -3.74 1 93.94 35 LEU B C 1
ATOM 1555 O O . LEU B 1 35 ? 3.752 -6.453 -4.848 1 93.94 35 LEU B O 1
ATOM 1559 N N . THR B 1 36 ? 5 -5.145 -3.555 1 91.38 36 THR B N 1
ATOM 1560 C CA . THR B 1 36 ? 5.727 -4.547 -4.668 1 91.38 36 THR B CA 1
ATOM 1561 C C . THR B 1 36 ? 7.234 -4.621 -4.434 1 91.38 36 THR B C 1
ATOM 1563 O O . THR B 1 36 ? 7.68 -4.797 -3.297 1 91.38 36 THR B O 1
ATOM 1566 N N . ASP B 1 37 ? 8.016 -4.66 -5.508 1 90.94 37 ASP B N 1
ATOM 1567 C CA . ASP B 1 37 ? 9.469 -4.738 -5.484 1 90.94 37 ASP B CA 1
ATOM 1568 C C . ASP B 1 37 ? 9.938 -5.992 -4.754 1 90.94 37 ASP B C 1
ATOM 1570 O O . ASP B 1 37 ? 10.781 -5.918 -3.852 1 90.94 37 ASP B O 1
ATOM 1574 N N . THR B 1 38 ? 9.422 -7.062 -5.059 1 93.44 38 THR B N 1
ATOM 1575 C CA . THR B 1 38 ? 9.734 -8.328 -4.395 1 93.44 38 THR B CA 1
ATOM 1576 C C . THR B 1 38 ? 11.109 -8.828 -4.812 1 93.44 38 THR B C 1
ATOM 1578 O O . THR B 1 38 ? 11.766 -9.555 -4.059 1 93.44 38 THR B O 1
ATOM 1581 N N . HIS B 1 39 ? 11.492 -8.539 -5.996 1 94.12 39 HIS B N 1
ATOM 1582 C CA . HIS B 1 39 ? 12.711 -9.062 -6.609 1 94.12 39 HIS B CA 1
ATOM 1583 C C . HIS B 1 39 ? 12.648 -10.578 -6.746 1 94.12 39 HIS B C 1
ATOM 1585 O O . HIS B 1 39 ? 13.648 -11.266 -6.555 1 94.12 39 HIS B O 1
ATOM 1591 N N . CYS B 1 40 ? 11.5 -11 -6.953 1 94.62 40 CYS B N 1
ATOM 1592 C CA . CYS B 1 40 ? 11.281 -12.43 -7.152 1 94.62 40 CYS B CA 1
ATOM 1593 C C . CYS B 1 40 ? 11.539 -12.82 -8.609 1 94.62 40 CYS B C 1
ATOM 1595 O O . CYS B 1 40 ? 11.18 -12.078 -9.523 1 94.62 40 CYS B O 1
ATOM 1597 N N . THR B 1 41 ? 12.125 -14.031 -8.758 1 95.19 41 THR B N 1
ATOM 1598 C CA . THR B 1 41 ? 12.258 -14.625 -10.078 1 95.19 41 THR B CA 1
ATOM 1599 C C . THR B 1 41 ? 11.25 -15.766 -10.266 1 95.19 41 THR B C 1
ATOM 1601 O O . THR B 1 41 ? 10.688 -16.266 -9.289 1 95.19 41 THR B O 1
ATOM 1604 N N . LYS B 1 42 ? 11.07 -16.109 -11.516 1 94.5 42 LYS B N 1
ATOM 1605 C CA . LYS B 1 42 ? 10.094 -17.156 -11.828 1 94.5 42 LYS B CA 1
ATOM 1606 C C . LYS B 1 42 ? 10.422 -18.453 -11.094 1 94.5 42 LYS B C 1
ATOM 1608 O O . LYS B 1 42 ? 9.523 -19.125 -10.594 1 94.5 42 LYS B O 1
ATOM 1613 N N . GLU B 1 43 ? 11.656 -18.672 -10.992 1 94.06 43 GLU B N 1
ATOM 1614 C CA . GLU B 1 43 ? 12.109 -19.938 -10.406 1 94.06 43 GLU B CA 1
ATOM 1615 C C . GLU B 1 43 ? 11.82 -19.984 -8.906 1 94.06 43 GLU B C 1
ATOM 1617 O O . GLU B 1 43 ? 11.734 -21.062 -8.32 1 94.06 43 GLU B O 1
ATOM 1622 N N . LYS B 1 44 ? 11.617 -18.891 -8.312 1 93.88 44 LYS B N 1
ATOM 1623 C CA . LYS B 1 44 ? 11.477 -18.828 -6.855 1 93.88 44 LYS B CA 1
ATOM 1624 C C . LYS B 1 44 ? 10.008 -18.766 -6.449 1 93.88 44 LYS B C 1
ATOM 1626 O O . LYS B 1 44 ? 9.68 -18.906 -5.27 1 93.88 44 LYS B O 1
ATOM 1631 N N . GLU B 1 45 ? 9.117 -18.578 -7.355 1 94.06 45 GLU B N 1
ATOM 1632 C CA . GLU B 1 45 ? 7.699 -18.359 -7.062 1 94.06 45 GLU B CA 1
ATOM 1633 C C . GLU B 1 45 ? 7.125 -19.516 -6.246 1 94.06 45 GLU B C 1
ATOM 1635 O O . GLU B 1 45 ? 6.477 -19.297 -5.223 1 94.06 45 GLU B O 1
ATOM 1640 N N . LYS B 1 46 ? 7.383 -20.703 -6.723 1 92.44 46 LYS B N 1
ATOM 1641 C CA . LYS B 1 46 ? 6.828 -21.875 -6.055 1 92.44 46 LYS B CA 1
ATOM 1642 C C . LYS B 1 46 ? 7.355 -22 -4.629 1 92.44 46 LYS B C 1
ATOM 1644 O O . LYS B 1 46 ? 6.594 -22.266 -3.697 1 92.44 46 LYS B O 1
ATOM 1649 N N . GLN B 1 47 ? 8.633 -21.812 -4.527 1 91.19 47 GLN B N 1
ATOM 1650 C CA . GLN B 1 47 ? 9.258 -21.891 -3.211 1 91.19 47 GLN B CA 1
ATOM 1651 C C . GLN B 1 47 ? 8.664 -20.844 -2.266 1 91.19 47 GLN B C 1
ATOM 1653 O O . GLN B 1 47 ? 8.32 -21.156 -1.122 1 91.19 47 GLN B O 1
ATOM 1658 N N . TRP B 1 48 ? 8.516 -19.625 -2.703 1 90.25 48 TRP B N 1
ATOM 1659 C CA . TRP B 1 48 ? 8 -18.531 -1.88 1 90.25 48 TRP B CA 1
ATOM 1660 C C . TRP B 1 48 ? 6.547 -18.781 -1.5 1 90.25 48 TRP B C 1
ATOM 1662 O O . TRP B 1 48 ? 6.16 -18.594 -0.344 1 90.25 48 TRP B O 1
ATOM 1672 N N . ALA B 1 49 ? 5.766 -19.234 -2.434 1 88.56 49 ALA B N 1
ATOM 1673 C CA . ALA B 1 49 ? 4.355 -19.531 -2.174 1 88.56 49 ALA B CA 1
ATOM 1674 C C . ALA B 1 49 ? 4.207 -20.594 -1.098 1 88.56 49 ALA B C 1
ATOM 1676 O O . ALA B 1 49 ? 3.357 -20.484 -0.211 1 88.56 49 ALA B O 1
ATOM 1677 N N . HIS B 1 50 ? 5 -21.578 -1.188 1 87.12 50 HIS B N 1
ATOM 1678 C CA . HIS B 1 50 ? 4.965 -22.656 -0.211 1 87.12 50 HIS B CA 1
ATOM 1679 C C . HIS B 1 50 ? 5.363 -22.172 1.175 1 87.12 50 HIS B C 1
ATOM 1681 O O . HIS B 1 50 ? 4.75 -22.547 2.176 1 87.12 50 HIS B O 1
ATOM 1687 N N . GLU B 1 51 ? 6.332 -21.344 1.182 1 87.12 51 GLU B N 1
ATOM 1688 C CA . GLU B 1 51 ? 6.828 -20.797 2.441 1 87.12 51 GLU B CA 1
ATOM 1689 C C . GLU B 1 51 ? 5.766 -19.953 3.129 1 87.12 51 GLU B C 1
ATOM 1691 O O . GLU B 1 51 ? 5.676 -19.938 4.359 1 87.12 51 GLU B O 1
ATOM 1696 N N . TRP B 1 52 ? 4.918 -19.281 2.422 1 84.19 52 TRP B N 1
ATOM 1697 C CA . TRP B 1 52 ? 4.016 -18.266 2.973 1 84.19 52 TRP B CA 1
ATOM 1698 C C . TRP B 1 52 ? 2.682 -18.891 3.369 1 84.19 52 TRP B C 1
ATOM 1700 O O . TRP B 1 52 ? 2.004 -18.406 4.273 1 84.19 52 TRP B O 1
ATOM 1710 N N . GLY B 1 53 ? 2.266 -19.984 2.861 1 82.88 53 GLY B N 1
ATOM 1711 C CA . GLY B 1 53 ? 0.972 -20.562 3.172 1 82.88 53 GLY B CA 1
ATOM 1712 C C . GLY B 1 53 ? -0.196 -19.75 2.658 1 82.88 53 GLY B C 1
ATOM 1713 O O . GLY B 1 53 ? -1.241 -19.672 3.309 1 82.88 53 GLY B O 1
ATOM 1714 N N . TYR B 1 54 ? -0.04 -18.969 1.736 1 89.31 54 TYR B N 1
ATOM 1715 C CA . TYR B 1 54 ? -1.022 -18.156 1.015 1 89.31 54 TYR B CA 1
ATOM 1716 C C . TYR B 1 54 ? -1.146 -18.625 -0.432 1 89.31 54 TYR B C 1
ATOM 1718 O O . TYR B 1 54 ? -0.21 -19.203 -0.987 1 89.31 54 TYR B O 1
ATOM 1726 N N . LYS B 1 55 ? -2.35 -18.484 -0.927 1 93 55 LYS B N 1
ATOM 1727 C CA . LYS B 1 55 ? -2.398 -18.469 -2.387 1 93 55 LYS B CA 1
ATOM 1728 C C . LYS B 1 55 ? -1.711 -17.219 -2.934 1 93 55 LYS B C 1
ATOM 1730 O O . LYS B 1 55 ? -2.031 -16.094 -2.531 1 93 55 LYS B O 1
ATOM 1735 N N . ALA B 1 56 ? -0.729 -17.453 -3.764 1 95.38 56 ALA B N 1
ATOM 1736 C CA . ALA B 1 56 ? 0.094 -16.344 -4.211 1 95.38 56 ALA B CA 1
ATOM 1737 C C . ALA B 1 56 ? 0.008 -16.172 -5.727 1 95.38 56 ALA B C 1
ATOM 1739 O O . ALA B 1 56 ? 0.053 -17.141 -6.473 1 95.38 56 ALA B O 1
ATOM 1740 N N . PHE B 1 57 ? -0.172 -15 -6.176 1 96.88 57 PHE B N 1
ATOM 1741 C CA . PHE B 1 57 ? -0.116 -14.586 -7.57 1 96.88 57 PHE B CA 1
ATOM 1742 C C . PHE B 1 57 ? 1.099 -13.703 -7.828 1 96.88 57 PHE B C 1
ATOM 1744 O O . PHE B 1 57 ? 1.274 -12.672 -7.168 1 96.88 57 PHE B O 1
ATOM 1751 N N . PHE B 1 58 ? 1.867 -14.117 -8.844 1 96.75 58 PHE B N 1
ATOM 1752 C CA . PHE B 1 58 ? 3.133 -13.422 -9.031 1 96.75 58 PHE B CA 1
ATOM 1753 C C . PHE B 1 58 ? 3.213 -12.82 -10.438 1 96.75 58 PHE B C 1
ATOM 1755 O O . PHE B 1 58 ? 2.697 -13.406 -11.391 1 96.75 58 PHE B O 1
ATOM 1762 N N . SER B 1 59 ? 3.758 -11.695 -10.555 1 94.69 59 SER B N 1
ATOM 1763 C CA . SER B 1 59 ? 4.512 -11.219 -11.711 1 94.69 59 SER B CA 1
ATOM 1764 C C . SER B 1 59 ? 5.961 -10.93 -11.344 1 94.69 59 SER B C 1
ATOM 1766 O O . SER B 1 59 ? 6.25 -9.945 -10.656 1 94.69 59 SER B O 1
ATOM 1768 N N . SER B 1 60 ? 6.793 -11.797 -11.797 1 94.94 60 SER B N 1
ATOM 1769 C CA . SER B 1 60 ? 8.172 -11.773 -11.328 1 94.94 60 SER B CA 1
ATOM 1770 C C . SER B 1 60 ? 9.078 -11.047 -12.312 1 94.94 60 SER B C 1
ATOM 1772 O O . SER B 1 60 ? 8.898 -11.156 -13.531 1 94.94 60 SER B O 1
ATOM 1774 N N . GLY B 1 61 ? 9.977 -10.359 -11.719 1 91.19 61 GLY B N 1
ATOM 1775 C CA . GLY B 1 61 ? 10.984 -9.664 -12.492 1 91.19 61 GLY B CA 1
ATOM 1776 C C . GLY B 1 61 ? 12.367 -10.281 -12.367 1 91.19 61 GLY B C 1
ATOM 1777 O O . GLY B 1 61 ? 12.562 -11.461 -12.68 1 91.19 61 GLY B O 1
ATOM 1778 N N . SER B 1 62 ? 13.328 -9.43 -12.008 1 90.19 62 SER B N 1
ATOM 1779 C CA . SER B 1 62 ? 14.688 -9.914 -11.781 1 90.19 62 SER B CA 1
ATOM 1780 C C . SER B 1 62 ? 14.992 -10.023 -10.289 1 90.19 62 SER B C 1
ATOM 1782 O O . SER B 1 62 ? 14.242 -9.523 -9.461 1 90.19 62 SER B O 1
ATOM 1784 N N . SER B 1 63 ? 16.094 -10.617 -10.039 1 91.75 63 SER B N 1
ATOM 1785 C CA . SER B 1 63 ? 16.5 -10.773 -8.648 1 91.75 63 SER B CA 1
ATOM 1786 C C . SER B 1 63 ? 16.938 -9.445 -8.047 1 91.75 63 SER B C 1
ATOM 1788 O O . SER B 1 63 ? 17.141 -9.344 -6.832 1 91.75 63 SER B O 1
ATOM 1790 N N . ARG B 1 64 ? 16.922 -8.445 -8.82 1 90.56 64 ARG B N 1
ATOM 1791 C CA . ARG B 1 64 ? 17.438 -7.18 -8.312 1 90.56 64 ARG B CA 1
ATOM 1792 C C . ARG B 1 64 ? 16.469 -6.039 -8.609 1 90.56 64 ARG B C 1
ATOM 1794 O O . ARG B 1 64 ? 16.734 -4.883 -8.266 1 90.56 64 ARG B O 1
ATOM 1801 N N . SER B 1 65 ? 15.406 -6.457 -9.281 1 86.88 65 SER B N 1
ATOM 1802 C CA . SER B 1 65 ? 14.508 -5.363 -9.656 1 86.88 65 SER B CA 1
ATOM 1803 C C . SER B 1 65 ? 13.094 -5.871 -9.906 1 86.88 65 SER B C 1
ATOM 1805 O O . SER B 1 65 ? 12.906 -7 -10.367 1 86.88 65 SER B O 1
ATOM 1807 N N . ARG B 1 66 ? 12.148 -5.098 -9.586 1 88.81 66 ARG B N 1
ATOM 1808 C CA . ARG B 1 66 ? 10.742 -5.281 -9.914 1 88.81 66 ARG B CA 1
ATOM 1809 C C . ARG B 1 66 ? 10.164 -6.508 -9.211 1 88.81 66 ARG B C 1
ATOM 1811 O O . ARG B 1 66 ? 10.664 -6.918 -8.164 1 88.81 66 ARG B O 1
ATOM 1818 N N . GLY B 1 67 ? 8.992 -6.859 -9.656 1 92.88 67 GLY B N 1
ATOM 1819 C CA . GLY B 1 67 ? 8.281 -7.992 -9.078 1 92.88 67 GLY B CA 1
ATOM 1820 C C . GLY B 1 67 ? 7.133 -7.582 -8.18 1 92.88 67 GLY B C 1
ATOM 1821 O O . GLY B 1 67 ? 7.32 -6.797 -7.242 1 92.88 67 GLY B O 1
ATOM 1822 N N . VAL B 1 68 ? 6.02 -8.094 -8.484 1 94.06 68 VAL B N 1
ATOM 1823 C CA . VAL B 1 68 ? 4.84 -7.836 -7.668 1 94.06 68 VAL B CA 1
ATOM 1824 C C . VAL B 1 68 ? 4.137 -9.148 -7.352 1 94.06 68 VAL B C 1
ATOM 1826 O O . VAL B 1 68 ? 4.309 -10.141 -8.07 1 94.06 68 VAL B O 1
ATOM 1829 N N . ALA B 1 69 ? 3.434 -9.133 -6.238 1 96.19 69 ALA B N 1
ATOM 1830 C CA . ALA B 1 69 ? 2.678 -10.32 -5.852 1 96.19 69 ALA B CA 1
ATOM 1831 C C . ALA B 1 69 ? 1.432 -9.938 -5.055 1 96.19 69 ALA B C 1
ATOM 1833 O O . ALA B 1 69 ? 1.402 -8.898 -4.395 1 96.19 69 ALA B O 1
ATOM 1834 N N . ILE B 1 70 ? 0.458 -10.727 -5.172 1 96.81 70 ILE B N 1
ATOM 1835 C CA . ILE B 1 70 ? -0.738 -10.641 -4.34 1 96.81 70 ILE B CA 1
ATOM 1836 C C . ILE B 1 70 ? -0.962 -11.977 -3.627 1 96.81 70 ILE B C 1
ATOM 1838 O O . ILE B 1 70 ? -1.028 -13.023 -4.27 1 96.81 70 ILE B O 1
ATOM 1842 N N . LEU B 1 71 ? -1.03 -11.867 -2.303 1 95.81 71 LEU B N 1
ATOM 1843 C CA . LEU B 1 71 ? -1.228 -13.047 -1.464 1 95.81 71 LEU B CA 1
ATOM 1844 C C . LEU B 1 71 ? -2.611 -13.031 -0.823 1 95.81 71 LEU B C 1
ATOM 1846 O O . LEU B 1 71 ? -3.035 -12.008 -0.274 1 95.81 71 LEU B O 1
ATOM 1850 N N . ILE B 1 72 ? -3.262 -14.133 -0.848 1 94.38 72 ILE B N 1
ATOM 1851 C CA . ILE B 1 72 ? -4.562 -14.305 -0.208 1 94.38 72 ILE B CA 1
ATOM 1852 C C . ILE B 1 72 ? -4.516 -15.508 0.739 1 94.38 72 ILE B C 1
ATOM 1854 O O . ILE B 1 72 ? -4.086 -16.594 0.353 1 94.38 72 ILE B O 1
ATOM 1858 N N . LYS B 1 73 ? -4.938 -15.227 1.898 1 91.06 73 LYS B N 1
ATOM 1859 C CA . LYS B 1 73 ? -4.914 -16.297 2.898 1 91.06 73 LYS B CA 1
ATOM 1860 C C . LYS B 1 73 ? -5.684 -17.516 2.416 1 91.06 73 LYS B C 1
ATOM 1862 O O . LYS B 1 73 ? -6.773 -17.391 1.854 1 91.06 73 LYS B O 1
ATOM 1867 N N . ASN B 1 74 ? -5.234 -18.719 2.697 1 88.5 74 ASN B N 1
ATOM 1868 C CA . ASN B 1 74 ? -5.816 -19.969 2.223 1 88.5 74 ASN B CA 1
ATOM 1869 C C . ASN B 1 74 ? -7.18 -20.234 2.863 1 88.5 74 ASN B C 1
ATOM 1871 O O . ASN B 1 74 ? -8.008 -20.938 2.297 1 88.5 74 ASN B O 1
ATOM 1875 N N . SER B 1 75 ? -7.363 -19.719 3.977 1 85.81 75 SER B N 1
ATOM 1876 C CA . SER B 1 75 ? -8.594 -19.984 4.719 1 85.81 75 SER B CA 1
ATOM 1877 C C . SER B 1 75 ? -9.781 -19.266 4.094 1 85.81 75 SER B C 1
ATOM 1879 O O . SER B 1 75 ? -10.938 -19.547 4.434 1 85.81 75 SER B O 1
ATOM 1881 N N . PHE B 1 76 ? -9.531 -18.375 3.172 1 85.94 76 PHE B N 1
ATOM 1882 C CA . PHE B 1 76 ? -10.617 -17.625 2.557 1 85.94 76 PHE B CA 1
ATOM 1883 C C . PHE B 1 76 ? -11.102 -18.312 1.283 1 85.94 76 PHE B C 1
ATOM 1885 O O . PHE B 1 76 ? -10.297 -18.844 0.518 1 85.94 76 PHE B O 1
ATOM 1892 N N . THR B 1 77 ? -12.391 -18.328 1.187 1 88 77 THR B N 1
ATOM 1893 C CA . THR B 1 77 ? -12.961 -18.734 -0.092 1 88 77 THR B CA 1
ATOM 1894 C C . THR B 1 77 ? -13.094 -17.531 -1.028 1 88 77 THR B C 1
ATOM 1896 O O . THR B 1 77 ? -13.617 -16.484 -0.638 1 88 77 THR B O 1
ATOM 1899 N N . PHE B 1 78 ? -12.523 -17.688 -2.143 1 91.5 78 PHE B N 1
ATOM 1900 C CA . PHE B 1 78 ? -12.602 -16.609 -3.119 1 91.5 78 PHE B CA 1
ATOM 1901 C C . PHE B 1 78 ? -12.719 -17.172 -4.535 1 91.5 78 PHE B C 1
ATOM 1903 O O . PHE B 1 78 ? -12.406 -18.344 -4.773 1 91.5 78 PHE B O 1
ATOM 1910 N N . THR B 1 79 ? -13.273 -16.375 -5.438 1 93.12 79 THR B N 1
ATOM 1911 C CA . THR B 1 79 ? -13.375 -16.672 -6.863 1 93.12 79 THR B CA 1
ATOM 1912 C C . THR B 1 79 ? -12.672 -15.602 -7.691 1 93.12 79 THR B C 1
ATOM 1914 O O . THR B 1 79 ? -12.914 -14.406 -7.504 1 93.12 79 THR B O 1
ATOM 1917 N N . ILE B 1 80 ? -11.766 -16.047 -8.539 1 92.88 80 ILE B N 1
ATOM 1918 C CA . ILE B 1 80 ? -11.117 -15.133 -9.461 1 92.88 80 ILE B CA 1
ATOM 1919 C C . ILE B 1 80 ? -11.938 -15.023 -10.75 1 92.88 80 ILE B C 1
ATOM 1921 O O . ILE B 1 80 ? -12.188 -16.031 -11.414 1 92.88 80 ILE B O 1
ATOM 1925 N N . HIS B 1 81 ? -12.328 -13.906 -11.039 1 90.44 81 HIS B N 1
ATOM 1926 C CA . HIS B 1 81 ? -13.094 -13.688 -12.266 1 90.44 81 HIS B CA 1
ATOM 1927 C C . HIS B 1 81 ? -12.164 -13.367 -13.438 1 90.44 81 HIS B C 1
ATOM 1929 O O . HIS B 1 81 ? -12.43 -13.773 -14.57 1 90.44 81 HIS B O 1
ATOM 1935 N N . GLN B 1 82 ? -11.125 -12.617 -13.133 1 88.38 82 GLN B N 1
ATOM 1936 C CA . GLN B 1 82 ? -10.148 -12.234 -14.148 1 88.38 82 GLN B CA 1
ATOM 1937 C C . GLN B 1 82 ? -8.773 -12 -13.523 1 88.38 82 GLN B C 1
ATOM 1939 O O . GLN B 1 82 ? -8.664 -11.43 -12.438 1 88.38 82 GLN B O 1
ATOM 1944 N N . GLU B 1 83 ? -7.801 -12.484 -14.164 1 91.88 83 GLU B N 1
ATOM 1945 C CA . GLU B 1 83 ? -6.406 -12.227 -13.82 1 91.88 83 GLU B CA 1
ATOM 1946 C C . GLU B 1 83 ? -5.645 -11.656 -15.016 1 91.88 83 GLU B C 1
ATOM 1948 O O . GLU B 1 83 ? -5.621 -12.258 -16.094 1 91.88 83 GLU B O 1
ATOM 1953 N N . LYS B 1 84 ? -5.184 -10.508 -14.82 1 88.25 84 LYS B N 1
ATOM 1954 C CA . LYS B 1 84 ? -4.293 -9.898 -15.812 1 88.25 84 LYS B CA 1
ATOM 1955 C C . LYS B 1 84 ? -2.926 -9.594 -15.211 1 88.25 84 LYS B C 1
ATOM 1957 O O . LYS B 1 84 ? -2.834 -9.008 -14.125 1 88.25 84 LYS B O 1
ATOM 1962 N N . LYS B 1 85 ? -1.937 -10.102 -15.812 1 89.75 85 LYS B N 1
ATOM 1963 C CA . LYS B 1 85 ? -0.583 -9.812 -15.344 1 89.75 85 LYS B CA 1
ATOM 1964 C C . LYS B 1 85 ? 0.424 -9.914 -16.484 1 89.75 85 LYS B C 1
ATOM 1966 O O . LYS B 1 85 ? 0.133 -10.516 -17.531 1 89.75 85 LYS B O 1
ATOM 1971 N N . ASP B 1 86 ? 1.512 -9.234 -16.344 1 87.31 86 ASP B N 1
ATOM 1972 C CA . ASP B 1 86 ? 2.621 -9.484 -17.266 1 87.31 86 ASP B CA 1
ATOM 1973 C C . ASP B 1 86 ? 3.602 -10.5 -16.672 1 87.31 86 ASP B C 1
ATOM 1975 O O . ASP B 1 86 ? 3.338 -11.078 -15.617 1 87.31 86 ASP B O 1
ATOM 1979 N N . GLN B 1 87 ? 4.613 -10.781 -17.375 1 88.44 87 GLN B N 1
ATOM 1980 C CA . GLN B 1 87 ? 5.621 -11.727 -16.922 1 88.44 87 GLN B CA 1
ATOM 1981 C C . GLN B 1 87 ? 6.957 -11.031 -16.672 1 88.44 87 GLN B C 1
ATOM 1983 O O . GLN B 1 87 ? 8.008 -11.68 -16.688 1 88.44 87 GLN B O 1
ATOM 1988 N N . GLU B 1 88 ? 6.871 -9.773 -16.438 1 88.06 88 GLU B N 1
ATOM 1989 C CA . GLU B 1 88 ? 8.102 -9 -16.328 1 88.06 88 GLU B CA 1
ATOM 1990 C C . GLU B 1 88 ? 8.211 -8.32 -14.961 1 88.06 88 GLU B C 1
ATOM 1992 O O . GLU B 1 88 ? 9.117 -7.523 -14.727 1 88.06 88 GLU B O 1
ATOM 1997 N N . GLY B 1 89 ? 7.262 -8.594 -14.148 1 91 89 GLY B N 1
ATOM 1998 C CA . GLY B 1 89 ? 7.34 -8.07 -12.797 1 91 89 GLY B CA 1
ATOM 1999 C C . GLY B 1 89 ? 6.699 -6.703 -12.648 1 91 89 GLY B C 1
ATOM 2000 O O . GLY B 1 89 ? 6.906 -6.02 -11.641 1 91 89 GLY B O 1
ATOM 2001 N N . ASN B 1 90 ? 5.77 -6.348 -13.656 1 86.25 90 ASN B N 1
ATOM 2002 C CA . ASN B 1 90 ? 5.309 -4.965 -13.664 1 86.25 90 ASN B CA 1
ATOM 2003 C C . ASN B 1 90 ? 3.934 -4.828 -13.016 1 86.25 90 ASN B C 1
ATOM 2005 O O . ASN B 1 90 ? 3.633 -3.809 -12.398 1 86.25 90 ASN B O 1
ATOM 2009 N N . PHE B 1 91 ? 3.07 -5.828 -13.242 1 88.06 91 PHE B N 1
ATOM 2010 C CA . PHE B 1 91 ? 1.756 -5.613 -12.648 1 88.06 91 PHE B CA 1
ATOM 2011 C C . PHE B 1 91 ? 0.996 -6.93 -12.523 1 88.06 91 PHE B C 1
ATOM 2013 O O . PHE B 1 91 ? 1.285 -7.887 -13.242 1 88.06 91 PHE B O 1
ATOM 2020 N N . ILE B 1 92 ? 0.039 -6.938 -11.625 1 92.69 92 ILE B N 1
ATOM 2021 C CA . ILE B 1 92 ? -1.004 -7.945 -11.461 1 92.69 92 ILE B CA 1
ATOM 2022 C C . ILE B 1 92 ? -2.342 -7.266 -11.18 1 92.69 92 ILE B C 1
ATOM 2024 O O . ILE B 1 92 ? -2.416 -6.344 -10.367 1 92.69 92 ILE B O 1
ATOM 2028 N N . ILE B 1 93 ? -3.336 -7.668 -11.922 1 90.25 93 ILE B N 1
ATOM 2029 C CA . ILE B 1 93 ? -4.707 -7.254 -11.641 1 90.25 93 ILE B CA 1
ATOM 2030 C C . ILE B 1 93 ? -5.578 -8.484 -11.406 1 90.25 93 ILE B C 1
ATOM 2032 O O . ILE B 1 93 ? -5.664 -9.367 -12.258 1 90.25 93 ILE B O 1
ATOM 2036 N N . LEU B 1 94 ? -6.188 -8.539 -10.25 1 92.75 94 LEU B N 1
ATOM 2037 C CA . LEU B 1 94 ? -7.113 -9.609 -9.914 1 92.75 94 LEU B CA 1
ATOM 2038 C C . LEU B 1 94 ? -8.523 -9.07 -9.695 1 92.75 94 LEU B C 1
ATOM 2040 O O . LEU B 1 94 ? -8.734 -8.219 -8.82 1 92.75 94 LEU B O 1
ATOM 2044 N N . ASP B 1 95 ? -9.391 -9.469 -10.555 1 90.06 95 ASP B N 1
ATOM 2045 C CA . ASP B 1 95 ? -10.812 -9.266 -10.297 1 90.06 95 ASP B CA 1
ATOM 2046 C C . ASP B 1 95 ? -11.422 -10.484 -9.609 1 90.06 95 ASP B C 1
ATOM 2048 O O . ASP B 1 95 ? -11.43 -11.586 -10.172 1 90.06 95 ASP B O 1
ATOM 2052 N N . MET B 1 96 ? -11.93 -10.219 -8.375 1 91 96 MET B N 1
ATOM 2053 C CA . MET B 1 96 ? -12.312 -11.406 -7.613 1 91 96 MET B CA 1
ATOM 2054 C C . MET B 1 96 ? -13.523 -11.125 -6.73 1 91 96 MET B C 1
ATOM 2056 O O . MET B 1 96 ? -13.898 -9.961 -6.543 1 91 96 MET B O 1
ATOM 2060 N N . THR B 1 97 ? -14.109 -12.203 -6.34 1 90.25 97 THR B N 1
ATOM 2061 C CA . THR B 1 97 ? -15.086 -12.18 -5.262 1 90.25 97 THR B CA 1
ATOM 2062 C C . THR B 1 97 ? -14.539 -12.875 -4.016 1 90.25 97 THR B C 1
ATOM 2064 O O . THR B 1 97 ? -13.977 -13.969 -4.109 1 90.25 97 THR B O 1
ATOM 2067 N N . ILE B 1 98 ? -14.555 -12.133 -2.928 1 86.38 98 ILE B N 1
ATOM 2068 C CA . ILE B 1 98 ? -14.133 -12.719 -1.659 1 86.38 98 ILE B CA 1
ATOM 2069 C C . ILE B 1 98 ? -15.203 -12.469 -0.597 1 86.38 98 ILE B C 1
ATOM 2071 O O . ILE B 1 98 ? -15.641 -11.336 -0.402 1 86.38 98 ILE B O 1
ATOM 2075 N N . GLN B 1 99 ? -15.625 -13.516 0.074 1 79.69 99 GLN B N 1
ATOM 2076 C CA . GLN B 1 99 ? -16.672 -13.445 1.08 1 79.69 99 GLN B CA 1
ATOM 2077 C C . GLN B 1 99 ? -17.875 -12.656 0.565 1 79.69 99 GLN B C 1
ATOM 2079 O O . GLN B 1 99 ? -18.375 -11.75 1.244 1 79.69 99 GLN B O 1
ATOM 2084 N N . ASP B 1 100 ? -18.188 -12.727 -0.688 1 78.31 100 ASP B N 1
ATOM 2085 C CA . ASP B 1 100 ? -19.359 -12.156 -1.355 1 78.31 100 ASP B CA 1
ATOM 2086 C C . ASP B 1 100 ? -19.125 -10.695 -1.719 1 78.31 100 ASP B C 1
ATOM 2088 O O . ASP B 1 100 ? -20.062 -9.945 -1.949 1 78.31 100 ASP B O 1
ATOM 2092 N N . TYR B 1 101 ? -17.922 -10.344 -1.591 1 78.56 101 TYR B N 1
ATOM 2093 C CA . TYR B 1 101 ? -17.562 -8.992 -2.002 1 78.56 101 TYR B CA 1
ATOM 2094 C C . TYR B 1 101 ? -16.734 -9.016 -3.283 1 78.56 101 TYR B C 1
ATOM 2096 O O . TYR B 1 101 ? -15.766 -9.773 -3.393 1 78.56 101 TYR B O 1
ATOM 2104 N N . ARG B 1 102 ? -17.203 -8.234 -4.246 1 83.69 102 ARG B N 1
ATOM 2105 C CA . ARG B 1 102 ? -16.422 -8.086 -5.473 1 83.69 102 ARG B CA 1
ATOM 2106 C C . ARG B 1 102 ? -15.352 -7.016 -5.316 1 83.69 102 ARG B C 1
ATOM 2108 O O . ARG B 1 102 ? -15.633 -5.906 -4.855 1 83.69 102 ARG B O 1
ATOM 2115 N N . LEU B 1 103 ? -14.141 -7.41 -5.602 1 86.06 103 LEU B N 1
ATOM 2116 C CA . LEU B 1 103 ? -13.016 -6.504 -5.398 1 86.06 103 LEU B CA 1
ATOM 2117 C C . LEU B 1 103 ? -11.953 -6.711 -6.469 1 86.06 103 LEU B C 1
ATOM 2119 O O . LEU B 1 103 ? -11.734 -7.84 -6.918 1 86.06 103 LEU B O 1
ATOM 2123 N N . SER B 1 104 ? -11.398 -5.578 -6.902 1 89.44 104 SER B N 1
ATOM 2124 C CA . SER B 1 104 ? -10.227 -5.652 -7.766 1 89.44 104 SER B CA 1
ATOM 2125 C C . SER B 1 104 ? -8.961 -5.27 -7.012 1 89.44 104 SER B C 1
ATOM 2127 O O . SER B 1 104 ? -8.891 -4.199 -6.406 1 89.44 104 SER B O 1
ATOM 2129 N N . LEU B 1 105 ? -8.039 -6.148 -6.992 1 92.44 105 LEU B N 1
ATOM 2130 C CA . LEU B 1 105 ? -6.727 -5.91 -6.406 1 92.44 105 LEU B CA 1
ATOM 2131 C C . LEU B 1 105 ? -5.688 -5.645 -7.496 1 92.44 105 LEU B C 1
ATOM 2133 O O . LEU B 1 105 ? -5.613 -6.379 -8.484 1 92.44 105 LEU B O 1
ATOM 2137 N N . VAL B 1 106 ? -4.934 -4.586 -7.289 1 89.25 106 VAL B N 1
ATOM 2138 C CA . VAL B 1 106 ? -3.969 -4.188 -8.305 1 89.25 106 VAL B CA 1
ATOM 2139 C C . VAL B 1 106 ? -2.604 -3.955 -7.664 1 89.25 106 VAL B C 1
ATOM 2141 O O . VAL B 1 106 ? -2.482 -3.184 -6.711 1 89.25 106 VAL B O 1
ATOM 2144 N N . ALA B 1 107 ? -1.647 -4.648 -8.109 1 92.44 107 ALA B N 1
ATOM 2145 C CA . ALA B 1 107 ? -0.248 -4.418 -7.766 1 92.44 107 ALA B CA 1
ATOM 2146 C C . ALA B 1 107 ? 0.543 -3.926 -8.977 1 92.44 107 ALA B C 1
ATOM 2148 O O . ALA B 1 107 ? 0.52 -4.551 -10.039 1 92.44 107 ALA B O 1
ATOM 2149 N N . ILE B 1 108 ? 1.24 -2.832 -8.812 1 85.94 108 ILE B N 1
ATOM 2150 C CA . ILE B 1 108 ? 1.947 -2.295 -9.969 1 85.94 108 ILE B CA 1
ATOM 2151 C C . ILE B 1 108 ? 3.352 -1.858 -9.562 1 85.94 108 ILE B C 1
ATOM 2153 O O . ILE B 1 108 ? 3.527 -1.197 -8.539 1 85.94 108 ILE B O 1
ATOM 2157 N N . TYR B 1 109 ? 4.25 -2.457 -10.312 1 80.44 109 TYR B N 1
ATOM 2158 C CA . TYR B 1 109 ? 5.602 -1.917 -10.289 1 80.44 109 TYR B CA 1
ATOM 2159 C C . TYR B 1 109 ? 5.84 -0.978 -11.461 1 80.44 109 TYR B C 1
ATOM 2161 O O . TYR B 1 109 ? 5.457 -1.283 -12.594 1 80.44 109 TYR B O 1
ATOM 2169 N N . GLY B 1 110 ? 5.977 0.253 -11.344 1 62.66 110 GLY B N 1
ATOM 2170 C CA . GLY B 1 110 ? 6.098 1.221 -12.422 1 62.66 110 GLY B CA 1
ATOM 2171 C C . GLY B 1 110 ? 7.309 0.98 -13.312 1 62.66 110 GLY B C 1
ATOM 2172 O O . GLY B 1 110 ? 8.445 1.118 -12.859 1 62.66 110 GLY B O 1
ATOM 2173 N N . PRO B 1 111 ? 6.891 0.13 -14.453 1 53.5 111 PRO B N 1
ATOM 2174 C CA . PRO B 1 111 ? 8.039 0.18 -15.367 1 53.5 111 PRO B CA 1
ATOM 2175 C C . PRO B 1 111 ? 8.547 1.601 -15.602 1 53.5 111 PRO B C 1
ATOM 2177 O O . PRO B 1 111 ? 7.828 2.568 -15.336 1 53.5 111 PRO B O 1
ATOM 2180 N N . ASN B 1 112 ? 9.758 1.683 -15.922 1 51.31 112 ASN B N 1
ATOM 2181 C CA . ASN B 1 112 ? 10.188 2.992 -16.406 1 51.31 112 ASN B CA 1
ATOM 2182 C C . ASN B 1 112 ? 9.18 3.584 -17.375 1 51.31 112 ASN B C 1
ATOM 2184 O O . ASN B 1 112 ? 8.508 2.85 -18.109 1 51.31 112 ASN B O 1
ATOM 2188 N N . GLY B 1 113 ? 8.375 4.688 -16.891 1 47.91 113 GLY B N 1
ATOM 2189 C CA . GLY B 1 113 ? 7.395 5.453 -17.641 1 47.91 113 GLY B CA 1
ATOM 2190 C C . GLY B 1 113 ? 7.367 5.094 -19.109 1 47.91 113 GLY B C 1
ATOM 2191 O O . GLY B 1 113 ? 6.367 5.324 -19.797 1 47.91 113 GLY B O 1
ATOM 2192 N N . ASP B 1 114 ? 8.336 4.633 -19.656 1 46.44 114 ASP B N 1
ATOM 2193 C CA . ASP B 1 114 ? 8.445 4.406 -21.094 1 46.44 114 ASP B CA 1
ATOM 2194 C C . ASP B 1 114 ? 8.078 2.967 -21.438 1 46.44 114 ASP B C 1
ATOM 2196 O O . ASP B 1 114 ? 8.109 2.584 -22.609 1 46.44 114 ASP B O 1
ATOM 2200 N N . SER B 1 115 ? 7.551 2.301 -20.5 1 51.78 115 SER B N 1
ATOM 2201 C CA . SER B 1 115 ? 7.395 0.918 -20.938 1 51.78 115 SER B CA 1
ATOM 2202 C C . SER B 1 115 ? 5.969 0.641 -21.406 1 51.78 115 SER B C 1
ATOM 2204 O O . SER B 1 115 ? 5.016 1.189 -20.844 1 51.78 115 SER B O 1
ATOM 2206 N N . PRO B 1 116 ? 5.719 0.127 -22.609 1 53.12 116 PRO B N 1
ATOM 2207 C CA . PRO B 1 116 ? 4.434 -0.378 -23.094 1 53.12 116 PRO B CA 1
ATOM 2208 C C . PRO B 1 116 ? 3.59 -1.006 -21.984 1 53.12 116 PRO B C 1
ATOM 2210 O O . PRO B 1 116 ? 2.359 -0.929 -22.016 1 53.12 116 PRO B O 1
ATOM 2213 N N . ALA B 1 117 ? 4.172 -1.389 -21.031 1 55.59 117 ALA B N 1
ATOM 2214 C CA . ALA B 1 117 ? 3.486 -2.105 -19.953 1 55.59 117 ALA B CA 1
ATOM 2215 C C . ALA B 1 117 ? 2.615 -1.161 -19.141 1 55.59 117 ALA B C 1
ATOM 2217 O O . ALA B 1 117 ? 1.505 -1.52 -18.734 1 55.59 117 ALA B O 1
ATOM 2218 N N . PHE B 1 118 ? 3.029 0.008 -19.172 1 58.44 118 PHE B N 1
ATOM 2219 C CA . PHE B 1 118 ? 2.309 0.952 -18.328 1 58.44 118 PHE B CA 1
ATOM 2220 C C . PHE B 1 118 ? 1.013 1.397 -18.984 1 58.44 118 PHE B C 1
ATOM 2222 O O . PHE B 1 118 ? -0.02 1.525 -18.328 1 58.44 118 PHE B O 1
ATOM 2229 N N . GLU B 1 119 ? 1.129 1.727 -20.25 1 58.5 119 GLU B N 1
ATOM 2230 C CA . GLU B 1 119 ? -0.09 2.084 -20.969 1 58.5 119 GLU B CA 1
ATOM 2231 C C . GLU B 1 119 ? -1.151 0.996 -20.828 1 58.5 119 GLU B C 1
ATOM 2233 O O . GLU B 1 119 ? -2.338 1.294 -20.672 1 58.5 119 GLU B O 1
ATOM 2238 N N . ASN B 1 120 ? -0.64 -0.085 -20.812 1 59.97 120 ASN B N 1
ATOM 2239 C CA . ASN B 1 120 ? -1.536 -1.229 -20.688 1 59.97 120 ASN B CA 1
ATOM 2240 C C . ASN B 1 120 ? -2.172 -1.285 -19.297 1 59.97 120 ASN B C 1
ATOM 2242 O O . ASN B 1 120 ? -3.359 -1.586 -19.172 1 59.97 120 ASN B O 1
ATOM 2246 N N . ILE B 1 121 ? -1.454 -0.806 -18.438 1 62.53 121 ILE B N 1
ATOM 2247 C CA . ILE B 1 121 ? -1.941 -0.904 -17.062 1 62.53 121 ILE B CA 1
ATOM 2248 C C . ILE B 1 121 ? -3.074 0.097 -16.844 1 62.53 121 ILE B C 1
ATOM 2250 O O . ILE B 1 121 ? -4.09 -0.23 -16.234 1 62.53 121 ILE B O 1
ATOM 2254 N N . LYS B 1 122 ? -2.906 1.234 -17.391 1 63.69 122 LYS B N 1
ATOM 2255 C CA . LYS B 1 122 ? -3.934 2.264 -17.266 1 63.69 122 LYS B CA 1
ATOM 2256 C C . LYS B 1 122 ? -5.258 1.792 -17.859 1 63.69 122 LYS B C 1
ATOM 2258 O O . LYS B 1 122 ? -6.316 1.97 -17.25 1 63.69 122 LYS B O 1
ATOM 2263 N N . GLY B 1 123 ? -5.055 1.389 -18.969 1 63.72 123 GLY B N 1
ATOM 2264 C CA . GLY B 1 123 ? -6.238 0.87 -19.641 1 63.72 123 GLY B CA 1
ATOM 2265 C C . GLY B 1 123 ? -6.91 -0.256 -18.875 1 63.72 123 GLY B C 1
ATOM 2266 O O . GLY B 1 123 ? -8.141 -0.312 -18.812 1 63.72 123 GLY B O 1
ATOM 2267 N N . LEU B 1 124 ? -6.094 -0.971 -18.328 1 62.34 124 LEU B N 1
ATOM 2268 C CA . LEU B 1 124 ? -6.609 -2.141 -17.625 1 62.34 124 LEU B CA 1
ATOM 2269 C C . LEU B 1 124 ? -7.332 -1.733 -16.344 1 62.34 124 LEU B C 1
ATOM 2271 O O . LEU B 1 124 ? -8.406 -2.254 -16.031 1 62.34 124 LEU B O 1
ATOM 2275 N N . VAL B 1 125 ? -6.766 -0.833 -15.727 1 64.88 125 VAL B N 1
ATOM 2276 C CA . VAL B 1 125 ? -7.379 -0.387 -14.477 1 64.88 125 VAL B CA 1
ATOM 2277 C C . VAL B 1 125 ? -8.688 0.34 -14.781 1 64.88 125 VAL B C 1
ATOM 2279 O O . VAL B 1 125 ? -9.68 0.164 -14.062 1 64.88 125 VAL B O 1
ATOM 2282 N N . SER B 1 126 ? -8.633 1.102 -15.836 1 65.5 126 SER B N 1
ATOM 2283 C CA . SER B 1 126 ? -9.82 1.848 -16.234 1 65.5 126 SER B CA 1
ATOM 2284 C C . SER B 1 126 ? -10.953 0.91 -16.641 1 65.5 126 SER B C 1
ATOM 2286 O O . SER B 1 126 ? -12.125 1.271 -16.562 1 65.5 126 SER B O 1
ATOM 2288 N N . GLY B 1 127 ? -10.578 -0.177 -17.062 1 64.62 127 GLY B N 1
ATOM 2289 C CA . GLY B 1 127 ? -11.547 -1.148 -17.531 1 64.62 127 GLY B CA 1
ATOM 2290 C C . GLY B 1 127 ? -12.203 -1.933 -16.406 1 64.62 127 GLY B C 1
ATOM 2291 O O . GLY B 1 127 ? -13.156 -2.676 -16.625 1 64.62 127 GLY B O 1
ATOM 2292 N N . ILE B 1 128 ? -11.609 -1.688 -15.281 1 64.94 128 ILE B N 1
ATOM 2293 C CA . ILE B 1 128 ? -12.18 -2.404 -14.148 1 64.94 128 ILE B CA 1
ATOM 2294 C C . ILE B 1 128 ? -13.516 -1.771 -13.758 1 64.94 128 ILE B C 1
ATOM 2296 O O . ILE B 1 128 ? -13.57 -0.582 -13.43 1 64.94 128 ILE B O 1
ATOM 2300 N N . LYS B 1 129 ? -14.547 -2.445 -13.953 1 62.12 129 LYS B N 1
ATOM 2301 C CA . LYS B 1 129 ? -15.906 -1.971 -13.727 1 62.12 129 LYS B CA 1
ATOM 2302 C C . LYS B 1 129 ? -16.328 -2.18 -12.273 1 62.12 129 LYS B C 1
ATOM 2304 O O . LYS B 1 129 ? -17.406 -1.726 -11.867 1 62.12 129 LYS B O 1
ATOM 2309 N N . ASN B 1 130 ? -15.375 -2.752 -11.625 1 63.31 130 ASN B N 1
ATOM 2310 C CA . ASN B 1 130 ? -15.773 -3.092 -10.266 1 63.31 130 ASN B CA 1
ATOM 2311 C C . ASN B 1 130 ? -15.836 -1.854 -9.375 1 63.31 130 ASN B C 1
ATOM 2313 O O . ASN B 1 130 ? -15.133 -0.871 -9.617 1 63.31 130 ASN B O 1
ATOM 2317 N N . SER B 1 131 ? -16.641 -2.059 -8.422 1 63.03 131 SER B N 1
ATOM 2318 C CA . SER B 1 131 ? -16.969 -0.946 -7.535 1 63.03 131 SER B CA 1
ATOM 2319 C C . SER B 1 131 ? -15.828 -0.683 -6.551 1 63.03 131 SER B C 1
ATOM 2321 O O . SER B 1 131 ? -15.609 0.459 -6.145 1 63.03 131 SER B O 1
ATOM 2323 N N . SER B 1 132 ? -15.078 -1.72 -6.211 1 79.88 132 SER B N 1
ATOM 2324 C CA .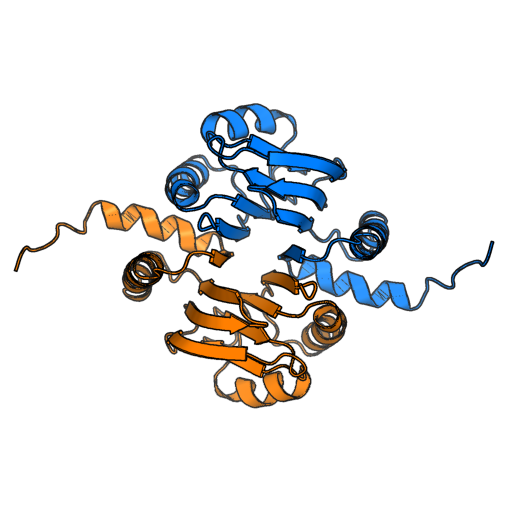 SER B 1 132 ? -14.039 -1.44 -5.219 1 79.88 132 SER B CA 1
ATOM 2325 C C . SER B 1 132 ? -12.664 -1.883 -5.715 1 79.88 132 SER B C 1
ATOM 2327 O O . SER B 1 132 ? -12.5 -3.02 -6.16 1 79.88 132 SER B O 1
ATOM 2329 N N . ILE B 1 133 ? -11.82 -0.958 -5.754 1 84.25 133 ILE B N 1
ATOM 2330 C CA . ILE B 1 133 ? -10.461 -1.216 -6.23 1 84.25 133 ILE B CA 1
ATOM 2331 C C . ILE B 1 133 ? -9.453 -0.849 -5.141 1 84.25 133 ILE B C 1
ATOM 2333 O O . ILE B 1 133 ? -9.586 0.192 -4.492 1 84.25 133 ILE B O 1
ATOM 2337 N N . ILE B 1 134 ? -8.578 -1.74 -4.875 1 87.56 134 ILE B N 1
ATOM 2338 C CA . ILE B 1 134 ? -7.426 -1.482 -4.016 1 87.56 134 ILE B CA 1
ATOM 2339 C C . ILE B 1 134 ? -6.137 -1.643 -4.82 1 87.56 134 ILE B C 1
ATOM 2341 O O . ILE B 1 134 ? -5.879 -2.705 -5.391 1 87.56 134 ILE B O 1
ATOM 2345 N N . MET B 1 135 ? -5.371 -0.595 -4.875 1 86.31 135 MET B N 1
ATOM 2346 C CA . MET B 1 135 ? -4.141 -0.589 -5.664 1 86.31 135 MET B CA 1
ATOM 2347 C C . MET B 1 135 ? -2.941 -0.221 -4.801 1 86.31 135 MET B C 1
ATOM 2349 O O . MET B 1 135 ? -3.035 0.66 -3.941 1 86.31 135 MET B O 1
ATOM 2353 N N . ALA B 1 136 ? -1.891 -0.923 -4.938 1 88.38 136 ALA B N 1
ATOM 2354 C CA . ALA B 1 136 ? -0.619 -0.584 -4.301 1 88.38 136 ALA B CA 1
ATOM 2355 C C . ALA B 1 136 ? 0.49 -0.437 -5.34 1 88.38 136 ALA B C 1
ATOM 2357 O O . ALA B 1 136 ? 0.57 -1.222 -6.289 1 88.38 136 ALA B O 1
ATOM 2358 N N . GLY B 1 137 ? 1.309 0.622 -5.211 1 83.88 137 GLY B N 1
ATOM 2359 C CA . GLY B 1 137 ? 2.42 0.852 -6.121 1 83.88 137 GLY B CA 1
ATOM 2360 C C . GLY B 1 137 ? 3.525 1.692 -5.512 1 83.88 137 GLY B C 1
ATOM 2361 O O . GLY B 1 137 ? 3.566 1.887 -4.293 1 83.88 137 GLY B O 1
ATOM 2362 N N . ASP B 1 138 ? 4.5 2.068 -6.422 1 77.56 138 ASP B N 1
ATOM 2363 C CA . ASP B 1 138 ? 5.613 2.918 -6.004 1 77.56 138 ASP B CA 1
ATOM 2364 C C . ASP B 1 138 ? 5.711 4.16 -6.887 1 77.56 138 ASP B C 1
ATOM 2366 O O . ASP B 1 138 ? 5.008 4.273 -7.895 1 77.56 138 ASP B O 1
ATOM 2370 N N . TRP B 1 139 ? 6.426 5.148 -6.438 1 74.19 139 TRP B N 1
ATOM 2371 C CA . TRP B 1 139 ? 6.516 6.453 -7.09 1 74.19 139 TRP B CA 1
ATOM 2372 C C . TRP B 1 139 ? 6.992 6.305 -8.531 1 74.19 139 TRP B C 1
ATOM 2374 O O . TRP B 1 139 ? 6.531 7.027 -9.422 1 74.19 139 TRP B O 1
ATOM 2384 N N . ASN B 1 140 ? 7.84 5.379 -8.766 1 70.12 140 ASN B N 1
ATOM 2385 C CA . ASN B 1 140 ? 8.328 5.211 -10.133 1 70.12 140 ASN B CA 1
ATOM 2386 C C . ASN B 1 140 ? 7.18 4.945 -11.102 1 70.12 140 ASN B C 1
ATOM 2388 O O . ASN B 1 140 ? 7.25 5.336 -12.266 1 70.12 140 ASN B O 1
ATOM 2392 N N . VAL B 1 141 ? 6.141 4.488 -10.562 1 66.06 141 VAL B N 1
ATOM 2393 C CA . VAL B 1 141 ? 4.98 4.137 -11.375 1 66.06 141 VAL B CA 1
ATOM 2394 C C . VAL B 1 141 ? 4.238 5.402 -11.789 1 66.06 141 VAL B C 1
ATOM 2396 O O . VAL B 1 141 ? 3.744 5.5 -12.922 1 66.06 141 VAL B O 1
ATOM 2399 N N . VAL B 1 142 ? 4.086 6.398 -10.969 1 67 142 VAL B N 1
ATOM 2400 C CA . VAL B 1 142 ? 3.27 7.586 -11.195 1 67 142 VAL B CA 1
ATOM 2401 C C . VAL B 1 142 ? 3.975 8.523 -12.172 1 67 142 VAL B C 1
ATOM 2403 O O . VAL B 1 142 ? 3.326 9.172 -13 1 67 142 VAL B O 1
ATOM 2406 N N . GLN B 1 143 ? 5.184 8.742 -12.102 1 65.94 143 GLN B N 1
ATOM 2407 C CA . GLN B 1 143 ? 5.938 9.625 -12.984 1 65.94 143 GLN B CA 1
ATOM 2408 C C . GLN B 1 143 ? 5.73 9.242 -14.445 1 65.94 143 GLN B C 1
ATOM 2410 O O . GLN B 1 143 ? 5.695 10.109 -15.32 1 65.94 143 GLN B O 1
ATOM 2415 N N . ASP B 1 144 ? 5.473 8.18 -14.609 1 60.5 144 ASP B N 1
ATOM 2416 C CA . ASP B 1 144 ? 5.383 7.68 -15.977 1 60.5 144 ASP B CA 1
ATOM 2417 C C . ASP B 1 144 ? 3.945 7.73 -16.484 1 60.5 144 ASP B C 1
ATOM 2419 O O . ASP B 1 144 ? 3.711 7.746 -17.703 1 60.5 144 ASP B O 1
ATOM 2423 N N . PHE B 1 145 ? 3.096 7.824 -15.594 1 56.5 145 PHE B N 1
ATOM 2424 C CA . PHE B 1 145 ? 1.688 7.844 -15.984 1 56.5 145 PHE B CA 1
ATOM 2425 C C . PHE B 1 145 ? 1.346 9.133 -16.719 1 56.5 145 PHE B C 1
ATOM 2427 O O . PHE B 1 145 ? 0.526 9.125 -17.641 1 56.5 145 PHE B O 1
ATOM 2434 N N . ASP B 1 146 ? 1.761 10.32 -16.391 1 53.25 146 ASP B N 1
ATOM 2435 C CA . ASP B 1 146 ? 1.398 11.609 -16.969 1 53.25 146 ASP B CA 1
ATOM 2436 C C . ASP B 1 146 ? 2.186 11.875 -18.25 1 53.25 146 ASP B C 1
ATOM 2438 O O . ASP B 1 146 ? 1.746 12.648 -19.109 1 53.25 146 ASP B O 1
ATOM 2442 N N . LYS B 1 147 ? 3.494 11.57 -18.391 1 47.38 147 LYS B N 1
ATOM 2443 C CA . LYS B 1 147 ? 4.223 11.852 -19.625 1 47.38 147 LYS B CA 1
ATOM 2444 C C . LYS B 1 147 ? 3.432 11.391 -20.844 1 47.38 147 LYS B C 1
ATOM 2446 O O . LYS B 1 147 ? 3.49 12.023 -21.906 1 47.38 147 LYS B O 1
ATOM 2451 N N . ASP B 1 148 ? 2.873 10.148 -20.75 1 41.66 148 ASP B N 1
ATOM 2452 C CA . ASP B 1 148 ? 2.314 9.664 -22 1 41.66 148 ASP B CA 1
ATOM 2453 C C . ASP B 1 148 ? 0.928 10.258 -22.25 1 41.66 148 ASP B C 1
ATOM 2455 O O . ASP B 1 148 ? 0.236 9.859 -23.188 1 41.66 148 ASP B O 1
ATOM 2459 N N . THR B 1 149 ? 0.329 10.984 -21.344 1 37 149 THR B N 1
ATOM 2460 C CA . THR B 1 149 ? -0.913 11.539 -21.859 1 37 149 THR B CA 1
ATOM 2461 C C . THR B 1 149 ? -0.625 12.602 -22.922 1 37 149 THR B C 1
ATOM 2463 O O . THR B 1 149 ? -1.535 13.047 -23.625 1 37 149 THR B O 1
ATOM 2466 N N . SER B 1 150 ? 0.461 13.188 -22.984 1 34.81 150 SER B N 1
ATOM 2467 C CA . SER B 1 150 ? 0.65 14.141 -24.078 1 34.81 150 SER B CA 1
ATOM 2468 C C . SER B 1 150 ? 0.764 13.43 -25.422 1 34.81 150 SER B C 1
ATOM 2470 O O . SER B 1 150 ? 0.345 13.961 -26.453 1 34.81 150 SER B O 1
ATOM 2472 N N . HIS B 1 151 ? 1.44 12.312 -25.594 1 33.78 151 HIS B N 1
ATOM 2473 C CA . HIS B 1 151 ? 1.668 11.789 -26.938 1 33.78 151 HIS B CA 1
ATOM 2474 C C . HIS B 1 151 ? 0.579 10.797 -27.344 1 33.78 151 HIS B C 1
ATOM 2476 O O . HIS B 1 151 ? 0.625 10.227 -28.422 1 33.78 151 HIS B O 1
ATOM 2482 N N . TYR B 1 152 ? -0.22 10.352 -26.547 1 28.05 152 TYR B N 1
ATOM 2483 C CA . TYR B 1 152 ? -1.155 9.359 -27.062 1 28.05 152 TYR B CA 1
ATOM 2484 C C . TYR B 1 152 ? -2.305 10.023 -27.812 1 28.05 152 TYR B C 1
ATOM 2486 O O . TYR B 1 152 ? -3.221 10.57 -27.188 1 28.05 152 TYR B O 1
ATOM 2494 N N . SER B 1 153 ? -1.994 10.852 -28.75 1 25.88 153 SER B N 1
ATOM 2495 C CA . SER B 1 153 ? -2.961 11.039 -29.828 1 25.88 153 SER B CA 1
ATOM 2496 C C . SER B 1 153 ? -3.525 9.695 -30.297 1 25.88 153 SER B C 1
ATOM 2498 O O . SER B 1 153 ? -2.771 8.773 -30.594 1 25.88 153 SER B O 1
ATOM 2500 N N . ALA B 1 154 ? -4.695 9.242 -29.859 1 23.73 154 ALA B N 1
ATOM 2501 C CA . ALA B 1 154 ? -5.535 8.219 -30.5 1 23.73 154 ALA B CA 1
ATOM 2502 C C . ALA B 1 154 ? -5.441 8.297 -32 1 23.73 154 ALA B C 1
ATOM 2504 O O . ALA B 1 154 ? -5.738 9.336 -32.625 1 23.73 154 ALA B O 1
ATOM 2505 N N . LYS B 1 155 ? -4.59 7.633 -32.625 1 23.86 155 LYS B N 1
ATOM 2506 C CA . LYS B 1 155 ? -4.906 7.285 -34.031 1 23.86 155 LYS B CA 1
ATOM 2507 C C . LYS B 1 155 ? -6.301 6.676 -34.125 1 23.86 155 LYS B C 1
ATOM 2509 O O . LYS B 1 155 ? -6.617 5.703 -33.438 1 23.86 155 LYS B O 1
ATOM 2514 N N . THR B 1 156 ? -7.41 7.316 -34.219 1 19.69 156 THR B N 1
ATOM 2515 C CA . THR B 1 156 ? -8.672 6.957 -34.844 1 19.69 156 THR B CA 1
ATOM 2516 C C . THR B 1 156 ? -8.438 5.984 -36 1 19.69 156 THR B C 1
ATOM 2518 O O . THR B 1 156 ? -7.742 6.312 -36.969 1 19.69 156 THR B O 1
ATOM 2521 N N . ILE B 1 157 ? -8.406 4.699 -35.594 1 18.56 157 ILE B N 1
ATOM 2522 C CA . ILE B 1 157 ? -8.766 3.836 -36.719 1 18.56 157 ILE B CA 1
ATOM 2523 C C . ILE B 1 157 ? -10.156 4.203 -37.219 1 18.56 157 ILE B C 1
ATOM 2525 O O . ILE B 1 157 ? -11.078 4.414 -36.438 1 18.56 157 ILE B O 1
#

Radius of gyration: 18.57 Å; Cα contacts (8 Å, |Δi|>4): 774; chains: 2; bounding box: 40×46×73 Å

InterPro domains:
  IPR004808 AP endonuclease 1 [PTHR22748] (2-150)
  IPR005135 Endonuclease/exonuclease/phosphatase [PF03372] (8-144)
  IPR036691 Endonuclease/exonuclease/phosphatase superfamily [G3DSA:3.60.10.10] (1-156)
  IPR036691 Endonuclease/exonuclease/phosphatase superfamily [SSF56219] (3-144)

pLDDT: mean 78.39, std 18.52, range [18.47, 96.88]

Foldseek 3Di:
DDDAFEEEDEQQEDPDPVSLVVVLVVCVVGQKYKYWFHQDDPVCVVVSCVSNQWDKDKQHAHNRGAIIMMTGHPVWDKAWPDWDDDNHRAKIWTFMATPNATEIEIEGEADQLPDPVLVVVVVVVVPPPHDYYDYDYDPSRVVSNPVPVVPPPPPPD/DDDAFEEEDEQQEDPDPVSLVVVLVVCVVGQKYKYKFHQDDPVCVVVSCVSNQWDKDKQHAHNRGAIIMMTGHPVWDKAWPDWDDDNHRAKIWTFMATPNATEIEIEGEADQLPDPVLVVVVVVVVPPPHDYYDYDYDPSNVVSPPVPVVPPPPPPD